Protein AF-A0A3S3PF04-F1 (afdb_monomer_lite)

Structure (mmCIF, N/CA/C/O backbone):
data_AF-A0A3S3PF04-F1
#
_entry.id   AF-A0A3S3PF04-F1
#
loop_
_atom_site.group_PDB
_atom_site.id
_atom_site.type_symbol
_atom_site.label_atom_id
_atom_site.label_alt_id
_atom_site.label_comp_id
_atom_site.label_asym_id
_atom_site.label_entity_id
_atom_site.label_seq_id
_atom_site.pdbx_PDB_ins_code
_atom_site.Cartn_x
_atom_site.Cartn_y
_atom_site.Cartn_z
_atom_site.occupancy
_atom_site.B_iso_or_equiv
_atom_site.auth_seq_id
_atom_site.auth_comp_id
_atom_site.auth_asym_id
_atom_site.auth_atom_id
_atom_site.pdbx_PDB_model_num
ATOM 1 N N . LEU A 1 1 ? 24.225 -4.316 4.915 1.00 38.25 1 LEU A N 1
ATOM 2 C CA . LEU A 1 1 ? 25.360 -4.939 4.202 1.00 38.25 1 LEU A CA 1
ATOM 3 C C . LEU A 1 1 ? 26.562 -4.057 4.464 1.00 38.25 1 LEU A C 1
ATOM 5 O O . LEU A 1 1 ? 26.583 -2.922 4.006 1.00 38.25 1 LEU A O 1
ATOM 9 N N . SER A 1 2 ? 27.418 -4.531 5.364 1.00 28.75 2 SER A N 1
ATOM 10 C CA . SER A 1 2 ? 28.513 -3.787 5.980 1.00 28.75 2 SER A CA 1
ATOM 11 C C . SER A 1 2 ? 29.624 -3.486 4.978 1.00 28.75 2 SER A C 1
ATOM 13 O O . SER A 1 2 ? 29.943 -4.309 4.126 1.00 28.75 2 SER A O 1
ATOM 15 N N . VAL A 1 3 ? 30.175 -2.283 5.098 1.00 33.81 3 VAL A N 1
ATOM 16 C CA . VAL A 1 3 ? 31.292 -1.760 4.314 1.00 33.81 3 VAL A CA 1
ATOM 17 C C . VAL A 1 3 ? 32.585 -2.194 4.995 1.00 33.81 3 VAL A C 1
ATOM 19 O O . VAL A 1 3 ? 32.821 -1.803 6.137 1.00 33.81 3 VAL A O 1
ATOM 22 N N . GLU A 1 4 ? 33.419 -2.964 4.299 1.00 33.31 4 GLU A N 1
ATOM 23 C CA . GLU A 1 4 ? 34.787 -3.259 4.727 1.00 33.31 4 GLU A CA 1
ATOM 24 C C . GLU A 1 4 ? 35.803 -2.654 3.754 1.00 33.31 4 GLU A C 1
ATOM 26 O O . GLU A 1 4 ? 35.625 -2.625 2.536 1.00 33.31 4 GLU A O 1
ATOM 31 N N . LYS A 1 5 ? 36.841 -2.085 4.361 1.00 35.97 5 LYS A N 1
ATOM 32 C CA . LYS A 1 5 ? 37.904 -1.260 3.796 1.00 35.97 5 LYS A CA 1
ATOM 33 C C . LYS A 1 5 ? 39.040 -2.177 3.335 1.00 35.97 5 LYS A C 1
ATOM 35 O O . LYS A 1 5 ? 39.519 -2.968 4.141 1.00 35.97 5 LYS A O 1
ATOM 40 N N . GLN A 1 6 ? 39.578 -1.987 2.130 1.00 29.81 6 GLN A N 1
ATOM 41 C CA . GLN A 1 6 ? 40.929 -2.469 1.828 1.00 29.81 6 GLN A CA 1
ATOM 42 C C . GLN A 1 6 ? 41.740 -1.475 0.992 1.00 29.81 6 GLN A C 1
ATOM 44 O O . GLN A 1 6 ? 41.214 -0.634 0.267 1.00 29.81 6 GLN A O 1
ATOM 49 N N . LYS A 1 7 ? 43.045 -1.535 1.249 1.00 31.73 7 LYS A N 1
ATOM 50 C CA . LYS A 1 7 ? 44.088 -0.521 1.117 1.00 31.73 7 LYS A CA 1
ATOM 51 C C . LYS A 1 7 ? 44.812 -0.621 -0.235 1.00 31.73 7 LYS A C 1
ATOM 53 O O . LYS A 1 7 ? 45.036 -1.706 -0.749 1.00 31.73 7 LYS A O 1
ATOM 58 N N . THR A 1 8 ? 45.178 0.556 -0.737 1.00 32.78 8 THR A N 1
ATOM 59 C CA . THR A 1 8 ? 46.053 0.945 -1.863 1.00 32.78 8 THR A CA 1
ATOM 60 C C . THR A 1 8 ? 47.057 -0.072 -2.431 1.00 32.78 8 THR A C 1
ATOM 62 O O . THR A 1 8 ? 47.930 -0.549 -1.707 1.00 32.78 8 THR A O 1
ATOM 65 N N . MET A 1 9 ? 47.078 -0.177 -3.766 1.00 29.62 9 MET A N 1
ATOM 66 C CA . MET A 1 9 ? 48.296 -0.363 -4.564 1.00 29.62 9 MET A CA 1
ATOM 67 C C . MET A 1 9 ? 48.213 0.509 -5.826 1.00 29.62 9 MET A C 1
ATOM 69 O O . MET A 1 9 ? 47.266 0.426 -6.603 1.00 29.62 9 MET A O 1
ATOM 73 N N . SER A 1 10 ? 49.189 1.399 -5.976 1.00 32.94 10 SER A N 1
ATOM 74 C CA . SER A 1 10 ? 49.364 2.319 -7.096 1.00 32.94 10 SER A CA 1
ATOM 75 C C . SER A 1 10 ? 49.890 1.586 -8.328 1.00 32.94 10 SER A C 1
ATOM 77 O O . SER A 1 10 ? 50.986 1.031 -8.289 1.00 32.94 10 SER A O 1
ATOM 79 N N . SER A 1 11 ? 49.157 1.659 -9.437 1.00 29.73 11 SER A N 1
ATOM 80 C CA . SER A 1 11 ? 49.733 1.516 -10.774 1.00 29.73 11 SER A CA 1
ATOM 81 C C . SER A 1 11 ? 49.095 2.542 -11.706 1.00 29.73 11 SER A C 1
ATOM 83 O O . SER A 1 11 ? 47.886 2.763 -11.706 1.00 29.73 11 SER A O 1
ATOM 85 N N . SER A 1 12 ? 49.961 3.246 -12.420 1.00 35.81 12 SER A N 1
ATOM 86 C CA . SER A 1 12 ? 49.657 4.251 -13.426 1.00 35.81 12 SER A CA 1
ATOM 87 C C . SER A 1 12 ? 48.865 3.649 -14.586 1.00 35.81 12 SER A C 1
ATOM 89 O O . SER A 1 12 ? 49.391 2.816 -15.323 1.00 35.81 12 SER A O 1
ATOM 91 N N . SER A 1 13 ? 47.639 4.123 -14.797 1.00 32.78 13 SER A N 1
ATOM 92 C CA . SER A 1 13 ? 46.891 3.898 -16.034 1.00 32.78 13 SER A CA 1
ATOM 93 C C . SER A 1 13 ? 46.249 5.203 -16.492 1.00 32.78 13 SER A C 1
ATOM 95 O O . SER A 1 13 ? 45.549 5.867 -15.729 1.00 32.78 13 SER A O 1
ATOM 97 N N . SER A 1 14 ? 46.545 5.546 -17.740 1.00 30.47 14 SER A N 1
ATOM 98 C CA . SER A 1 14 ? 46.078 6.670 -18.550 1.00 30.47 14 SER A CA 1
ATOM 99 C C . SER A 1 14 ? 44.595 7.026 -18.348 1.00 30.47 14 SER A C 1
ATOM 101 O O . SER A 1 14 ? 43.795 6.139 -18.050 1.00 30.47 14 SER A O 1
ATOM 103 N N . PRO A 1 15 ? 44.183 8.291 -18.570 1.00 32.91 15 PRO A N 1
ATOM 104 C CA . PRO A 1 15 ? 42.780 8.674 -18.477 1.00 32.91 15 PRO A CA 1
ATOM 105 C C . PRO A 1 15 ? 41.984 7.940 -19.562 1.00 32.91 15 PRO A C 1
ATOM 107 O O . PRO A 1 15 ? 42.045 8.271 -20.745 1.00 32.91 15 PRO A O 1
ATOM 110 N N . GLN A 1 16 ? 41.256 6.904 -19.153 1.00 31.58 16 GLN A N 1
ATOM 111 C CA . GLN A 1 16 ? 40.338 6.185 -20.015 1.00 31.58 16 GLN A CA 1
ATOM 112 C C . GLN A 1 16 ? 39.168 7.124 -20.308 1.00 31.58 16 GLN A C 1
ATOM 114 O O . GLN A 1 16 ? 38.324 7.384 -19.450 1.00 31.58 16 GLN A O 1
ATOM 119 N N . ALA A 1 17 ? 39.178 7.689 -21.516 1.00 34.84 17 ALA A N 1
ATOM 120 C CA . ALA A 1 17 ? 38.089 8.483 -22.051 1.00 34.84 17 ALA A CA 1
ATOM 121 C C . ALA A 1 17 ? 36.780 7.702 -21.885 1.00 34.84 17 ALA A C 1
ATOM 123 O O . ALA A 1 17 ? 36.623 6.591 -22.398 1.00 34.84 17 ALA A O 1
ATOM 124 N N . SER A 1 18 ? 35.848 8.277 -21.130 1.00 39.06 18 SER A N 1
ATOM 125 C CA . SER A 1 18 ? 34.484 7.791 -21.014 1.00 39.06 18 SER A CA 1
ATOM 126 C C . SER A 1 18 ? 33.817 7.921 -22.380 1.00 39.06 18 SER A C 1
ATOM 128 O O . SER A 1 18 ? 33.273 8.964 -22.737 1.00 39.06 18 SER A O 1
ATOM 130 N N . ASN A 1 19 ? 33.877 6.848 -23.168 1.00 41.66 19 ASN A N 1
ATOM 131 C CA . ASN A 1 19 ? 33.079 6.708 -24.375 1.00 41.66 19 ASN A CA 1
ATOM 132 C C . ASN A 1 19 ? 31.606 6.827 -23.978 1.00 41.66 19 ASN A C 1
ATOM 134 O O . ASN A 1 19 ? 30.999 5.879 -23.475 1.00 41.66 19 ASN A O 1
ATOM 138 N N . GLY A 1 20 ? 31.038 8.015 -24.183 1.00 48.38 20 GLY A N 1
ATOM 139 C CA . GLY A 1 20 ? 29.604 8.228 -24.144 1.00 48.38 20 GLY A CA 1
ATOM 140 C C . GLY A 1 20 ? 28.980 7.285 -25.159 1.00 48.38 20 GLY A C 1
ATOM 141 O O . GLY A 1 20 ? 29.158 7.46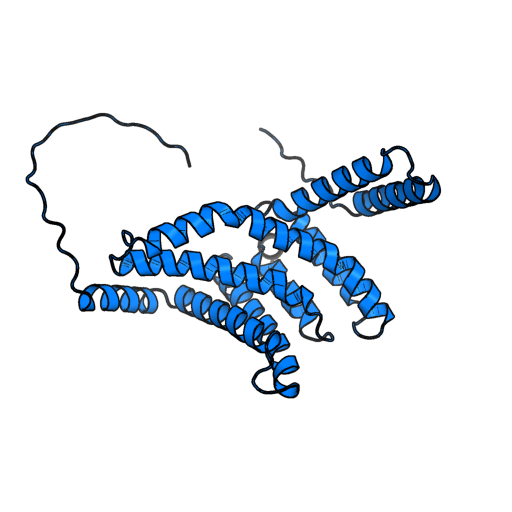2 -26.364 1.00 48.38 20 GLY A O 1
ATOM 142 N N . ALA A 1 21 ? 28.294 6.248 -24.677 1.00 51.94 21 ALA A N 1
ATOM 143 C CA . ALA A 1 21 ? 27.515 5.377 -25.537 1.00 51.94 21 ALA A CA 1
ATOM 144 C C . ALA A 1 21 ? 26.594 6.268 -26.379 1.00 51.94 21 ALA A C 1
ATOM 146 O O . ALA A 1 21 ? 25.818 7.057 -25.835 1.00 51.94 21 ALA A O 1
ATOM 147 N N . SER A 1 22 ? 26.707 6.177 -27.706 1.00 59.31 22 SER A N 1
ATOM 148 C CA . SER A 1 22 ? 25.795 6.887 -28.602 1.00 59.31 22 SER A CA 1
ATOM 149 C C . SER A 1 22 ? 24.352 6.580 -28.174 1.00 59.31 22 SER A C 1
ATOM 151 O O . SER A 1 22 ? 24.038 5.438 -27.829 1.00 59.31 22 SER A O 1
ATOM 153 N N . ASN A 1 23 ? 23.462 7.582 -28.157 1.00 60.59 23 ASN A N 1
ATOM 154 C CA . ASN A 1 23 ? 22.079 7.435 -27.664 1.00 60.59 23 ASN A CA 1
ATOM 155 C C . ASN A 1 23 ? 21.350 6.199 -28.245 1.00 60.59 23 ASN A C 1
ATOM 157 O O . ASN A 1 23 ? 20.506 5.605 -27.573 1.00 60.59 23 ASN A O 1
ATOM 161 N N . GLY A 1 24 ? 21.700 5.785 -29.470 1.00 66.50 24 GLY A N 1
ATOM 162 C CA . GLY A 1 24 ? 21.165 4.586 -30.120 1.00 66.50 24 GLY A CA 1
ATOM 163 C C . GLY A 1 24 ? 21.656 3.253 -29.536 1.00 66.50 24 GLY A C 1
ATOM 164 O O . GLY A 1 24 ? 20.911 2.278 -29.555 1.00 66.50 24 GLY A O 1
ATOM 165 N N . GLN A 1 25 ? 22.868 3.184 -28.982 1.00 78.94 25 GLN A N 1
ATOM 166 C CA . GLN A 1 25 ? 23.415 1.972 -28.360 1.00 78.94 25 GLN A CA 1
ATOM 167 C C . GLN A 1 25 ? 22.840 1.746 -26.955 1.00 78.94 25 GLN A C 1
ATOM 169 O O . GLN A 1 25 ? 22.467 0.623 -26.624 1.00 78.94 25 GLN A O 1
ATOM 174 N N . GLY A 1 26 ? 22.673 2.812 -26.164 1.00 78.94 26 GLY A N 1
ATOM 175 C CA . GLY A 1 26 ? 22.050 2.731 -24.837 1.00 78.94 26 GLY A CA 1
ATOM 176 C C . GLY A 1 26 ? 20.589 2.267 -24.892 1.00 78.94 26 GLY A C 1
ATOM 177 O O . GLY A 1 26 ? 20.185 1.397 -24.122 1.00 78.94 26 GLY A O 1
ATOM 178 N N . MET A 1 27 ? 19.805 2.770 -25.854 1.00 81.62 27 MET A N 1
ATOM 179 C CA . MET A 1 27 ? 18.413 2.334 -26.044 1.00 81.62 27 MET A CA 1
ATOM 180 C C . MET A 1 27 ? 18.320 0.850 -26.431 1.00 81.62 27 MET A C 1
ATOM 182 O O . MET A 1 27 ? 17.489 0.121 -25.894 1.00 81.62 27 MET A O 1
ATOM 186 N N . LYS A 1 28 ? 19.213 0.374 -27.311 1.00 86.25 28 LYS A N 1
ATOM 187 C CA . LYS A 1 28 ? 19.293 -1.049 -27.680 1.00 86.25 28 LYS A CA 1
ATOM 188 C C . LYS A 1 28 ? 19.611 -1.937 -26.475 1.00 86.25 28 LYS A C 1
ATOM 190 O O . LYS A 1 28 ? 19.031 -3.010 -26.356 1.00 86.25 28 LYS A O 1
ATOM 195 N N . LEU A 1 29 ? 20.481 -1.492 -25.565 1.00 84.19 29 LEU A N 1
ATOM 196 C CA . LEU A 1 29 ? 20.805 -2.227 -24.337 1.00 84.19 29 LEU A CA 1
ATOM 197 C C . LEU A 1 29 ? 19.626 -2.291 -23.358 1.00 84.19 29 LEU A C 1
ATOM 199 O O . LEU A 1 29 ? 19.398 -3.339 -22.758 1.00 84.19 29 LEU A O 1
ATOM 203 N N . ALA A 1 30 ? 18.846 -1.217 -23.224 1.00 81.31 30 ALA A N 1
ATOM 204 C CA . ALA A 1 30 ? 17.632 -1.233 -22.406 1.00 81.31 30 ALA A CA 1
ATOM 205 C C . ALA A 1 30 ? 16.539 -2.136 -22.993 1.00 81.31 30 ALA A C 1
ATOM 207 O O . ALA A 1 30 ? 15.936 -2.920 -22.264 1.00 81.31 30 ALA A O 1
ATOM 208 N N . LEU A 1 31 ? 16.320 -2.080 -24.311 1.00 84.62 31 LEU A N 1
ATOM 209 C CA . LEU A 1 31 ? 15.385 -2.976 -25.000 1.00 84.62 31 LEU A CA 1
ATOM 210 C C . LEU A 1 31 ? 15.815 -4.439 -24.879 1.00 84.62 31 LEU A C 1
ATOM 212 O O . LEU A 1 31 ? 14.988 -5.307 -24.597 1.00 84.62 31 LEU A O 1
ATOM 216 N N . LYS A 1 32 ? 17.117 -4.708 -25.020 1.00 87.12 32 LYS A N 1
ATOM 217 C CA . LYS A 1 32 ? 17.680 -6.034 -24.774 1.00 87.12 32 LYS A CA 1
ATOM 218 C C . LYS A 1 32 ? 17.426 -6.476 -23.333 1.00 87.12 32 LYS A C 1
ATOM 220 O O . LYS A 1 32 ? 16.931 -7.571 -23.128 1.00 87.12 32 LYS A O 1
ATOM 225 N N . HIS A 1 33 ? 17.651 -5.610 -22.345 1.00 85.06 33 HIS A N 1
ATOM 226 C CA . HIS A 1 33 ? 17.381 -5.933 -20.943 1.00 85.06 33 HIS A CA 1
ATOM 227 C C . HIS A 1 33 ? 15.910 -6.297 -20.678 1.00 85.06 33 HIS A C 1
ATOM 229 O O . HIS A 1 33 ? 15.656 -7.262 -19.957 1.00 85.06 33 HIS A O 1
ATOM 235 N N . LEU A 1 34 ? 14.958 -5.574 -21.281 1.00 85.69 34 LEU A N 1
ATOM 236 C CA . LEU A 1 34 ? 13.525 -5.888 -21.192 1.00 85.69 34 LEU A CA 1
ATOM 237 C C . LEU A 1 34 ? 13.180 -7.228 -21.849 1.00 85.69 34 LEU A C 1
ATOM 239 O O . LEU A 1 34 ? 12.352 -7.970 -21.327 1.00 85.69 34 LEU A O 1
ATOM 243 N N . THR A 1 35 ? 13.825 -7.539 -22.974 1.00 86.88 35 THR A N 1
ATOM 244 C CA . THR A 1 35 ? 13.615 -8.799 -23.703 1.00 86.88 35 THR A CA 1
ATOM 245 C C . THR A 1 35 ? 14.220 -9.984 -22.948 1.00 86.88 35 THR A C 1
ATOM 247 O O . THR A 1 35 ? 13.595 -11.035 -22.851 1.00 86.88 35 THR A O 1
ATOM 250 N N . ASP A 1 36 ? 15.397 -9.792 -22.347 1.00 89.56 36 ASP A N 1
ATOM 251 C CA . ASP A 1 36 ? 16.105 -10.807 -21.564 1.00 89.56 36 ASP A CA 1
ATOM 252 C C . ASP A 1 36 ? 15.424 -11.071 -20.202 1.00 89.56 36 ASP A C 1
ATOM 254 O O . ASP A 1 36 ? 15.630 -12.124 -19.605 1.00 89.56 36 ASP A O 1
ATOM 258 N N . ASN A 1 37 ? 14.613 -10.129 -19.694 1.00 89.31 37 ASN A N 1
ATOM 259 C CA . ASN A 1 37 ? 13.936 -10.219 -18.391 1.00 89.31 37 ASN A CA 1
ATOM 260 C C . ASN A 1 37 ? 12.422 -9.968 -18.532 1.00 89.31 37 ASN A C 1
ATOM 262 O O . ASN A 1 37 ? 11.900 -8.962 -18.034 1.00 89.31 37 ASN A O 1
ATOM 266 N N . PRO A 1 38 ? 11.682 -10.886 -19.182 1.00 88.56 38 PRO A N 1
ATOM 267 C CA . PRO A 1 38 ? 10.271 -10.681 -19.506 1.00 88.56 38 PRO A CA 1
ATOM 268 C C . PRO A 1 38 ? 9.398 -10.508 -18.259 1.00 88.56 38 PRO A C 1
ATOM 270 O O . PRO A 1 38 ? 8.443 -9.734 -18.271 1.00 88.56 38 PRO A O 1
ATOM 273 N N . SER A 1 39 ? 9.740 -11.166 -17.148 1.00 89.19 39 SER A N 1
ATOM 274 C CA . SER A 1 39 ? 9.003 -11.022 -15.890 1.00 89.19 39 SER A CA 1
ATOM 275 C C . SER A 1 39 ? 9.066 -9.599 -15.332 1.00 89.19 39 SER A C 1
ATOM 277 O O . SER A 1 39 ? 8.065 -9.079 -14.841 1.00 89.19 39 SER A O 1
ATOM 279 N N . ASP A 1 40 ? 10.222 -8.945 -15.439 1.00 88.81 40 ASP A N 1
ATOM 280 C CA . ASP A 1 40 ? 10.412 -7.590 -14.923 1.00 88.81 40 ASP A CA 1
ATOM 281 C C . ASP A 1 40 ? 9.736 -6.560 -15.829 1.00 88.81 40 ASP A C 1
ATOM 283 O O . ASP A 1 40 ? 9.133 -5.604 -15.335 1.00 88.81 40 ASP A O 1
ATOM 287 N N . ALA A 1 41 ? 9.743 -6.805 -17.142 1.00 90.44 41 ALA A N 1
ATOM 288 C CA . ALA A 1 41 ? 8.990 -6.015 -18.108 1.00 90.44 41 ALA A CA 1
ATOM 289 C C . ALA A 1 41 ? 7.475 -6.090 -17.847 1.00 90.44 41 ALA A C 1
ATOM 291 O O . ALA A 1 41 ? 6.803 -5.056 -17.809 1.00 90.44 41 ALA A O 1
ATOM 292 N N . ILE A 1 42 ? 6.934 -7.289 -17.591 1.00 93.88 42 ILE A N 1
ATOM 293 C CA . ILE A 1 42 ? 5.512 -7.463 -17.257 1.00 93.88 42 ILE A CA 1
ATOM 294 C C . ILE A 1 42 ? 5.187 -6.779 -15.925 1.00 93.88 42 ILE A C 1
ATOM 296 O O . ILE A 1 42 ? 4.199 -6.052 -15.851 1.00 93.88 42 ILE A O 1
ATOM 300 N N . LEU A 1 43 ? 6.028 -6.929 -14.893 1.00 94.81 43 LEU A N 1
ATOM 301 C CA . LEU A 1 43 ? 5.846 -6.222 -13.619 1.00 94.81 43 LEU A CA 1
ATOM 302 C C . LEU A 1 43 ? 5.836 -4.701 -13.791 1.00 94.81 43 LEU A C 1
ATOM 304 O O . LEU A 1 43 ? 5.077 -4.005 -13.116 1.00 94.81 43 LEU A O 1
ATOM 308 N N . MET A 1 44 ? 6.696 -4.164 -14.657 1.00 94.44 44 MET A N 1
ATOM 309 C CA . MET A 1 44 ? 6.701 -2.738 -14.970 1.00 94.44 44 MET A CA 1
ATOM 310 C C . MET A 1 44 ? 5.389 -2.335 -15.650 1.00 94.44 44 MET A C 1
ATOM 312 O O . MET A 1 44 ? 4.772 -1.352 -15.242 1.00 94.44 44 MET A O 1
ATOM 316 N N . LEU A 1 45 ? 4.936 -3.105 -16.641 1.00 95.81 45 LEU A N 1
ATOM 317 C CA . LEU A 1 45 ? 3.703 -2.833 -17.376 1.00 95.81 45 LEU A CA 1
ATOM 318 C C . LEU A 1 45 ? 2.467 -2.863 -16.468 1.00 95.81 45 LEU A C 1
ATOM 320 O O . LEU A 1 45 ? 1.626 -1.963 -16.541 1.00 95.81 45 LEU A O 1
ATOM 324 N N . THR A 1 46 ? 2.355 -3.858 -15.586 1.00 97.38 46 THR A N 1
ATOM 325 C CA . THR A 1 46 ? 1.226 -3.951 -14.653 1.00 97.38 46 THR A CA 1
ATOM 326 C C . THR A 1 46 ? 1.243 -2.798 -13.653 1.00 97.38 46 THR A C 1
ATOM 328 O O . THR A 1 46 ? 0.202 -2.196 -13.415 1.00 97.38 46 THR A O 1
ATOM 331 N N . ARG A 1 47 ? 2.414 -2.398 -13.136 1.00 97.81 47 ARG A N 1
ATOM 332 C CA . ARG A 1 47 ? 2.540 -1.225 -12.247 1.00 97.81 47 ARG A CA 1
ATOM 333 C C . ARG A 1 47 ? 2.207 0.085 -12.955 1.00 97.81 47 ARG A C 1
ATOM 335 O O . ARG A 1 47 ? 1.525 0.927 -12.373 1.00 97.81 47 ARG A O 1
ATOM 342 N N . LEU A 1 48 ? 2.658 0.256 -14.198 1.00 97.75 48 LEU A N 1
ATOM 343 C CA . LEU A 1 48 ? 2.311 1.416 -15.020 1.00 97.75 48 LEU A CA 1
ATOM 344 C C . LEU A 1 48 ? 0.798 1.487 -15.230 1.00 97.75 48 LEU A C 1
ATOM 346 O O . LEU A 1 48 ? 0.207 2.547 -15.047 1.00 97.75 48 LEU A O 1
ATOM 350 N N . SER A 1 49 ? 0.171 0.346 -15.520 1.00 97.19 49 SER A N 1
ATOM 351 C CA . SER A 1 49 ? -1.283 0.229 -15.644 1.00 97.19 49 SER A CA 1
ATOM 352 C C . SER A 1 49 ? -1.996 0.606 -14.340 1.00 97.19 49 SER A C 1
ATOM 354 O O . SER A 1 49 ? -2.950 1.377 -14.378 1.00 97.19 49 SER A O 1
ATOM 356 N N . THR A 1 50 ? -1.508 0.146 -13.179 1.00 98.12 50 THR A N 1
ATOM 357 C CA . THR A 1 50 ? -2.043 0.527 -11.858 1.00 98.12 50 THR A CA 1
ATOM 358 C C . THR A 1 50 ? -2.038 2.044 -11.671 1.00 98.12 50 THR A C 1
ATOM 360 O O . THR A 1 50 ? -3.062 2.615 -11.295 1.00 98.12 50 THR A O 1
ATOM 363 N N . VAL A 1 51 ? -0.918 2.719 -11.951 1.00 97.69 51 VAL A N 1
ATOM 364 C CA . VAL A 1 51 ? -0.819 4.182 -11.808 1.00 97.69 51 VAL A CA 1
ATOM 365 C C . VAL A 1 51 ? -1.708 4.898 -12.825 1.00 97.69 51 VAL A C 1
ATOM 367 O O . VAL A 1 51 ? -2.475 5.778 -12.440 1.00 97.69 51 VAL A O 1
ATOM 370 N N . LEU A 1 52 ? -1.667 4.490 -14.095 1.00 95.50 52 LEU A N 1
ATOM 371 C CA . LEU A 1 52 ? -2.465 5.087 -15.166 1.00 95.50 52 LEU A CA 1
ATOM 372 C C . LEU A 1 52 ? -3.965 5.012 -14.865 1.00 95.50 52 LEU A C 1
ATOM 374 O O . LEU A 1 52 ? -4.647 6.034 -14.881 1.00 95.50 52 LEU A O 1
ATOM 378 N N . PHE A 1 53 ? -4.482 3.826 -14.537 1.00 95.62 53 PHE A N 1
ATOM 379 C CA . PHE A 1 53 ? -5.899 3.666 -14.213 1.00 95.62 53 PHE A CA 1
ATOM 380 C C . PHE A 1 53 ? -6.282 4.355 -12.900 1.00 95.62 53 PHE A C 1
ATOM 382 O O . PHE A 1 53 ? -7.422 4.790 -12.771 1.00 95.62 53 PHE A O 1
ATOM 389 N N . THR A 1 54 ? -5.348 4.531 -11.956 1.00 96.25 54 THR A N 1
ATOM 390 C CA . THR A 1 54 ? -5.604 5.338 -10.750 1.00 96.25 54 THR A CA 1
ATOM 391 C C . THR A 1 54 ? -5.803 6.807 -11.120 1.00 96.25 54 THR A C 1
ATOM 393 O O . THR A 1 54 ? -6.749 7.431 -10.649 1.00 96.25 54 THR A O 1
ATOM 396 N N . VAL A 1 55 ? -4.961 7.360 -11.998 1.00 93.88 55 VAL A N 1
ATOM 397 C CA . VAL A 1 55 ? -5.109 8.746 -12.474 1.00 93.88 55 VAL A CA 1
ATOM 398 C C . VAL A 1 55 ? -6.416 8.920 -13.246 1.00 93.88 55 VAL A C 1
ATOM 400 O O . VAL A 1 55 ? -7.156 9.857 -12.966 1.00 93.88 55 VAL A O 1
ATOM 403 N N . LEU A 1 56 ? -6.742 7.994 -14.153 1.00 91.69 56 LEU A N 1
ATOM 404 C CA . LEU A 1 56 ? -7.998 8.024 -14.913 1.00 91.69 56 LEU A CA 1
ATOM 405 C C . LEU A 1 56 ? -9.241 7.845 -14.026 1.00 91.69 56 LEU A C 1
ATOM 407 O O . LEU A 1 56 ? -10.302 8.369 -14.346 1.00 91.69 56 LEU A O 1
ATOM 411 N N . TYR A 1 57 ? -9.117 7.129 -12.905 1.00 92.69 57 TYR A N 1
ATOM 412 C CA . TYR A 1 57 ? -10.173 7.035 -11.899 1.00 92.69 57 TYR A CA 1
ATOM 413 C C . TYR A 1 57 ? -10.379 8.363 -11.152 1.00 92.69 57 TYR A C 1
ATOM 415 O O . TYR A 1 57 ? -11.517 8.758 -10.915 1.00 92.69 57 TYR A O 1
ATOM 423 N N . LEU A 1 58 ? -9.293 9.042 -10.762 1.00 91.88 58 LEU A N 1
ATOM 424 C CA . LEU A 1 58 ? -9.359 10.298 -10.001 1.00 91.88 58 LEU A CA 1
ATOM 425 C C . LEU A 1 58 ? -9.747 11.500 -10.867 1.00 91.88 58 LEU A C 1
ATOM 427 O O . LEU A 1 58 ? -10.397 12.421 -10.378 1.00 91.88 58 LEU A O 1
ATOM 431 N N . ILE A 1 59 ? -9.346 11.493 -12.138 1.00 88.25 59 ILE A N 1
ATOM 432 C CA . ILE A 1 59 ? -9.637 12.541 -13.114 1.00 88.25 59 ILE A CA 1
ATOM 433 C C . ILE A 1 59 ? -10.454 11.894 -14.242 1.00 88.25 59 ILE A C 1
ATOM 435 O O . ILE A 1 59 ? -9.870 11.396 -15.209 1.00 88.25 59 ILE A O 1
ATOM 439 N N . PRO A 1 60 ? -11.796 11.861 -14.136 1.00 74.88 60 PRO A N 1
ATOM 440 C CA . PRO A 1 60 ? -12.657 11.168 -15.092 1.00 74.88 60 PRO A CA 1
ATOM 441 C C . PRO A 1 60 ? -12.825 11.979 -16.390 1.00 74.88 60 PRO A C 1
ATOM 443 O O . PRO A 1 60 ? -13.913 12.449 -16.713 1.00 74.88 60 PRO A O 1
ATOM 446 N N . ILE A 1 61 ? -11.739 12.129 -17.160 1.00 74.12 61 ILE A N 1
ATOM 447 C CA . ILE A 1 61 ? -11.703 12.871 -18.438 1.00 74.12 61 ILE A CA 1
ATOM 448 C C . ILE A 1 61 ? -12.682 12.261 -19.459 1.00 74.12 61 ILE A C 1
ATOM 450 O O . ILE A 1 61 ? -13.253 12.975 -20.277 1.00 74.12 61 ILE A O 1
ATOM 454 N N . PHE A 1 62 ? -12.917 10.946 -19.385 1.00 70.44 62 PHE A N 1
ATOM 455 C CA . PHE A 1 62 ? -13.759 10.185 -20.317 1.00 70.44 62 PHE A CA 1
ATOM 456 C C . PHE A 1 62 ? -15.157 9.835 -19.755 1.00 70.44 62 PHE A C 1
ATOM 458 O O . PHE A 1 62 ? -15.827 8.946 -20.278 1.00 70.44 62 PHE A O 1
ATOM 465 N N . GLY A 1 63 ? -15.612 10.515 -18.693 1.00 68.06 63 GLY A N 1
ATOM 466 C CA . GLY A 1 63 ? -16.958 10.354 -18.119 1.00 68.06 63 GLY A CA 1
ATOM 467 C C . GLY A 1 63 ? -17.084 9.301 -17.003 1.00 68.06 63 GLY A C 1
ATOM 468 O O . GLY A 1 63 ? -16.173 8.513 -16.746 1.00 68.06 63 GLY A O 1
ATOM 469 N N . SER A 1 64 ? -18.237 9.274 -16.323 1.00 63.94 64 SER A N 1
ATOM 470 C CA . SER A 1 64 ? -18.467 8.513 -15.077 1.00 63.94 64 SER A CA 1
ATOM 471 C C . SER A 1 64 ? -18.537 6.990 -15.252 1.00 63.94 64 SER A C 1
ATOM 473 O O . SER A 1 64 ? -18.065 6.252 -14.389 1.00 63.94 64 SER A O 1
ATOM 475 N N . LEU A 1 65 ? -19.046 6.495 -16.387 1.00 59.72 65 LEU A N 1
ATOM 476 C CA . LEU A 1 65 ? -19.075 5.055 -16.702 1.00 59.72 65 LEU A CA 1
ATOM 477 C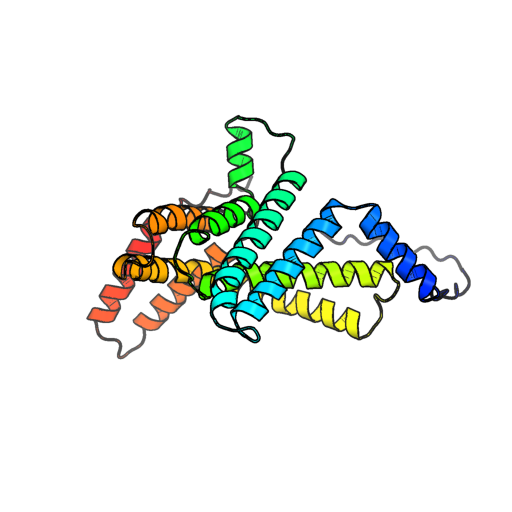 C . LEU A 1 65 ? -17.659 4.459 -16.815 1.00 59.72 65 LEU A C 1
ATOM 479 O O . LEU A 1 65 ? -17.440 3.290 -16.495 1.00 59.72 65 LEU A O 1
ATOM 483 N N . SER A 1 66 ? -16.670 5.274 -17.203 1.00 72.44 66 SER A N 1
ATOM 484 C CA . SER A 1 66 ? -15.265 4.856 -17.257 1.00 72.44 66 SER A CA 1
ATOM 485 C C . SER A 1 66 ? -14.627 4.714 -15.869 1.00 72.44 66 SER A C 1
ATOM 487 O O . SER A 1 66 ? -13.682 3.939 -15.707 1.00 72.44 66 SER A O 1
ATOM 489 N N . GLN A 1 67 ? -15.166 5.392 -14.849 1.00 79.88 67 GLN A N 1
ATOM 490 C CA . GLN A 1 67 ? -14.565 5.470 -13.519 1.00 79.88 67 GLN A CA 1
ATOM 491 C C . GLN A 1 67 ? -14.684 4.143 -12.759 1.00 79.88 67 GLN A C 1
ATOM 493 O O . GLN A 1 67 ? -13.680 3.635 -12.262 1.00 79.88 67 GLN A O 1
ATOM 498 N N . TYR A 1 68 ? -15.864 3.513 -12.736 1.00 83.50 68 TYR A N 1
ATOM 499 C CA . TYR A 1 68 ? -16.029 2.193 -12.106 1.00 83.50 68 TYR A CA 1
ATOM 500 C C . TYR A 1 68 ? -15.117 1.137 -12.756 1.00 83.50 68 TYR A C 1
ATOM 502 O O . TYR A 1 68 ? -14.417 0.393 -12.068 1.00 83.50 68 TYR A O 1
ATOM 510 N N . SER A 1 69 ? -15.041 1.139 -14.092 1.00 89.19 69 SER A N 1
ATOM 511 C CA . SER A 1 69 ? -14.134 0.261 -14.839 1.00 89.19 69 SER A CA 1
ATOM 512 C C . SER A 1 69 ? -12.664 0.516 -14.482 1.00 89.19 69 SER A C 1
ATOM 514 O O . SER A 1 69 ? -11.901 -0.434 -14.312 1.00 89.19 69 SER A O 1
ATOM 516 N N . CYS A 1 70 ? -12.252 1.780 -14.323 1.00 93.19 70 CYS A N 1
ATOM 517 C CA . CYS A 1 70 ? -10.886 2.119 -13.919 1.00 93.19 70 CYS A CA 1
ATOM 518 C C . CYS A 1 70 ? -10.556 1.603 -12.515 1.00 93.19 70 CYS A C 1
ATOM 520 O O . CYS A 1 70 ? -9.488 1.023 -12.342 1.00 93.19 70 CYS A O 1
ATOM 522 N N . TYR A 1 71 ? -11.470 1.719 -11.544 1.00 95.06 71 TYR A N 1
ATOM 523 C CA . TYR A 1 71 ? -11.272 1.175 -10.193 1.00 95.06 71 TYR A CA 1
ATOM 524 C C . TYR A 1 71 ? -10.939 -0.323 -10.225 1.00 95.06 71 TYR A C 1
ATOM 526 O O . TYR A 1 71 ? -9.920 -0.757 -9.683 1.00 95.06 71 TYR A O 1
ATOM 534 N N . GLN A 1 72 ? -11.756 -1.108 -10.932 1.00 95.19 72 GLN A N 1
ATOM 535 C CA . GLN A 1 72 ? -11.536 -2.547 -11.073 1.00 95.19 72 GLN A CA 1
ATOM 536 C C . GLN A 1 72 ? -10.224 -2.850 -11.802 1.00 95.19 72 GLN A C 1
ATOM 538 O O . GLN A 1 72 ? -9.471 -3.722 -11.375 1.00 95.19 72 GLN A O 1
ATOM 543 N N . LYS A 1 73 ? -9.899 -2.097 -12.860 1.00 96.12 73 LYS A N 1
ATOM 544 C CA . LYS A 1 73 ? -8.637 -2.251 -13.599 1.00 96.12 73 LYS A CA 1
ATOM 545 C C . LYS A 1 73 ? -7.410 -1.979 -12.728 1.00 96.12 73 LYS A C 1
ATOM 547 O O . LYS A 1 73 ? -6.427 -2.704 -12.865 1.00 96.12 73 LYS A O 1
ATOM 552 N N . VAL A 1 74 ? -7.459 -1.006 -11.812 1.00 97.75 74 VAL A N 1
ATOM 553 C CA . VAL A 1 74 ? -6.376 -0.777 -10.835 1.00 97.75 74 VAL A CA 1
ATOM 554 C C . VAL A 1 74 ? -6.182 -2.011 -9.955 1.00 97.75 74 VAL A C 1
ATOM 556 O O . VAL A 1 74 ? -5.053 -2.476 -9.793 1.00 97.75 74 VAL A O 1
ATOM 559 N N . LEU A 1 75 ? -7.269 -2.573 -9.417 1.00 98.00 75 LEU A N 1
ATOM 560 C CA . LEU A 1 75 ? -7.203 -3.751 -8.549 1.00 98.00 75 LEU A CA 1
ATOM 561 C C . LEU A 1 75 ? -6.738 -5.003 -9.296 1.00 98.00 75 LEU A C 1
ATOM 563 O O . LEU A 1 75 ? -5.915 -5.746 -8.769 1.00 98.00 75 LEU A O 1
ATOM 567 N N . VAL A 1 76 ? -7.187 -5.213 -10.535 1.00 98.00 76 VAL A N 1
ATOM 568 C CA . VAL A 1 76 ? -6.730 -6.322 -11.387 1.00 98.00 76 VAL A CA 1
ATOM 569 C C . VAL A 1 76 ? -5.249 -6.169 -11.746 1.00 98.00 76 VAL A C 1
ATOM 571 O O . VAL A 1 76 ? -4.493 -7.133 -11.638 1.00 98.00 76 VAL A O 1
ATOM 574 N N . ALA A 1 77 ? -4.795 -4.967 -12.111 1.00 98.06 77 ALA A N 1
ATOM 575 C CA . ALA A 1 77 ? -3.385 -4.707 -12.407 1.00 98.06 77 ALA A CA 1
ATOM 576 C C . ALA A 1 77 ? -2.489 -4.902 -11.169 1.00 98.06 77 ALA A C 1
ATOM 578 O O . ALA A 1 77 ? -1.395 -5.474 -11.259 1.00 98.06 77 ALA A O 1
ATOM 579 N N . ASN A 1 78 ? -2.964 -4.496 -9.987 1.00 98.25 78 ASN A N 1
ATOM 580 C CA . ASN A 1 78 ? -2.278 -4.770 -8.729 1.00 98.25 78 ASN A CA 1
ATOM 581 C C . ASN A 1 78 ? -2.268 -6.273 -8.399 1.00 98.25 78 ASN A C 1
ATOM 583 O O . ASN A 1 78 ? -1.208 -6.803 -8.074 1.00 98.25 78 ASN A O 1
ATOM 587 N N . ALA A 1 79 ? -3.391 -6.980 -8.557 1.00 98.00 79 ALA A N 1
ATOM 588 C CA . ALA A 1 79 ? -3.469 -8.429 -8.370 1.00 98.00 79 ALA A CA 1
ATOM 589 C C . ALA A 1 79 ? -2.491 -9.173 -9.291 1.00 98.00 79 ALA A C 1
ATOM 591 O O . ALA A 1 79 ? -1.761 -10.047 -8.827 1.00 98.00 79 ALA A O 1
ATOM 592 N N . ALA A 1 80 ? -2.406 -8.779 -10.565 1.00 97.88 80 ALA A N 1
ATOM 593 C CA . ALA A 1 80 ? -1.444 -9.327 -11.518 1.00 97.88 80 ALA A CA 1
ATOM 594 C C . ALA A 1 80 ? 0.007 -9.065 -11.079 1.00 97.88 80 ALA A C 1
ATOM 596 O O . ALA A 1 80 ? 0.827 -9.983 -11.068 1.00 97.88 80 ALA A O 1
ATOM 597 N N . THR A 1 81 ? 0.313 -7.839 -10.632 1.00 97.88 81 THR A N 1
ATOM 598 C CA . THR A 1 81 ? 1.630 -7.487 -10.071 1.00 97.88 81 THR A CA 1
ATOM 599 C C . THR A 1 81 ? 1.979 -8.381 -8.877 1.00 97.88 81 THR A C 1
ATOM 601 O O . THR A 1 81 ? 3.091 -8.902 -8.780 1.00 97.88 81 THR A O 1
ATOM 604 N N . SER A 1 82 ? 1.029 -8.572 -7.962 1.00 96.94 82 SER A N 1
ATOM 605 C CA . SER A 1 82 ? 1.184 -9.402 -6.771 1.00 96.94 82 SER A CA 1
ATOM 606 C C . SER A 1 82 ? 1.375 -10.880 -7.108 1.00 96.94 82 SER A C 1
ATOM 608 O O . SER A 1 82 ? 2.297 -11.499 -6.580 1.00 96.94 82 SER A O 1
ATOM 610 N N . ALA A 1 83 ? 0.563 -11.438 -8.008 1.00 95.75 83 ALA A N 1
ATOM 611 C CA . ALA A 1 83 ? 0.656 -12.830 -8.441 1.00 95.75 83 ALA A CA 1
ATOM 612 C C . ALA A 1 83 ? 1.992 -13.124 -9.137 1.00 95.75 83 ALA A C 1
ATOM 614 O O . ALA A 1 83 ? 2.669 -14.093 -8.795 1.00 95.75 83 ALA A O 1
ATOM 615 N N . LEU A 1 84 ? 2.429 -12.245 -10.043 1.00 95.25 84 LEU A N 1
ATOM 616 C CA . LEU A 1 84 ? 3.713 -12.396 -10.723 1.00 95.25 84 LEU A CA 1
ATOM 617 C C . LEU A 1 84 ? 4.888 -12.296 -9.742 1.00 95.25 84 LEU A C 1
ATOM 619 O O . LEU A 1 84 ? 5.826 -13.089 -9.802 1.00 95.25 84 LEU A O 1
ATOM 623 N N . ARG A 1 85 ? 4.816 -11.375 -8.773 1.00 93.69 85 ARG A N 1
ATOM 624 C CA . ARG A 1 85 ? 5.846 -11.251 -7.734 1.00 93.69 85 ARG A CA 1
ATOM 625 C C . ARG A 1 85 ? 5.888 -12.457 -6.796 1.00 93.69 85 ARG A C 1
ATOM 627 O O . ARG A 1 85 ? 6.956 -12.776 -6.286 1.00 93.69 85 ARG A O 1
ATOM 634 N N . LEU A 1 86 ? 4.756 -13.116 -6.550 1.00 93.19 86 LEU A N 1
ATOM 635 C CA . LEU A 1 86 ? 4.729 -14.383 -5.816 1.00 93.19 86 LEU A CA 1
ATOM 636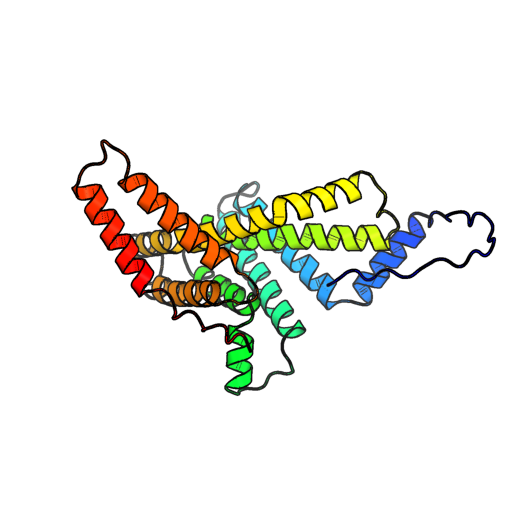 C C . LEU A 1 86 ? 5.390 -15.496 -6.613 1.00 93.19 86 LEU A C 1
ATOM 638 O O . LEU A 1 86 ? 6.221 -16.207 -6.059 1.00 93.19 86 LEU A O 1
ATOM 642 N N . HIS A 1 87 ? 5.076 -15.599 -7.904 1.00 91.56 87 HIS A N 1
ATOM 643 C CA . HIS A 1 87 ? 5.689 -16.581 -8.792 1.00 91.56 87 HIS A CA 1
ATOM 644 C C . HIS A 1 87 ? 7.220 -16.445 -8.844 1.00 91.56 87 HIS A C 1
ATOM 646 O O . HIS A 1 87 ? 7.918 -17.449 -8.833 1.00 91.56 87 HIS A O 1
ATOM 652 N N . GLN A 1 88 ? 7.751 -15.216 -8.816 1.00 91.81 88 GLN A N 1
ATOM 653 C CA . GLN A 1 88 ? 9.200 -14.975 -8.768 1.00 91.81 88 GLN A CA 1
ATOM 654 C C . GLN A 1 88 ? 9.860 -15.313 -7.420 1.00 91.81 88 GLN A C 1
ATOM 656 O O . GLN A 1 88 ? 11.071 -15.514 -7.369 1.00 91.81 88 GLN A O 1
ATOM 661 N N . ARG A 1 89 ? 9.113 -15.277 -6.311 1.00 90.44 89 ARG A N 1
ATOM 662 C CA . ARG A 1 89 ? 9.681 -15.370 -4.952 1.00 90.44 89 ARG A CA 1
ATOM 663 C C . ARG A 1 89 ? 9.496 -16.720 -4.290 1.00 90.44 89 ARG A C 1
ATOM 665 O O . ARG A 1 89 ? 10.276 -17.066 -3.406 1.00 90.44 89 ARG A O 1
ATOM 672 N N . LEU A 1 90 ? 8.437 -17.431 -4.648 1.00 90.00 90 LEU A N 1
ATOM 673 C CA . LEU A 1 90 ? 8.137 -18.730 -4.078 1.00 90.00 90 LEU A CA 1
ATOM 674 C C . LEU A 1 90 ? 8.804 -19.831 -4.904 1.00 90.00 90 LEU A C 1
ATOM 676 O O . LEU A 1 90 ? 8.943 -19.687 -6.119 1.00 90.00 90 LEU A O 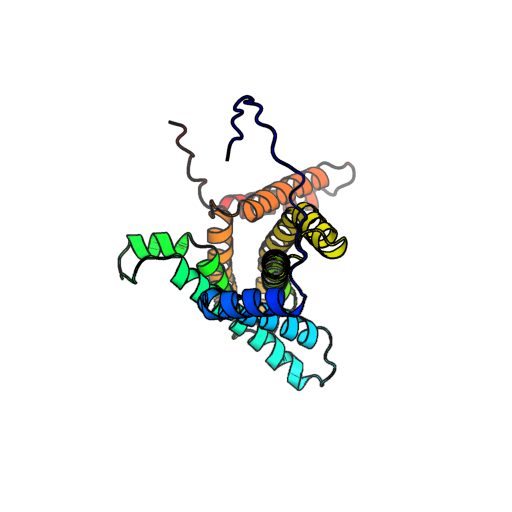1
ATOM 680 N N . PRO A 1 91 ? 9.204 -20.941 -4.261 1.00 88.12 91 PRO A N 1
ATOM 681 C CA . PRO A 1 91 ? 9.612 -22.131 -4.992 1.00 88.12 91 PRO A CA 1
ATOM 682 C C . PRO A 1 91 ? 8.439 -22.668 -5.822 1.00 88.12 91 PRO A C 1
ATOM 684 O O . PRO A 1 91 ? 7.297 -22.217 -5.681 1.00 88.12 91 PRO A O 1
ATOM 687 N N . SER A 1 92 ? 8.712 -23.674 -6.654 1.00 87.06 92 SER A N 1
ATOM 688 C CA . SER A 1 92 ? 7.674 -24.402 -7.386 1.00 87.06 92 SER A CA 1
ATOM 689 C C . SER A 1 92 ? 6.496 -24.743 -6.477 1.00 87.06 92 SER A C 1
ATOM 691 O O . SER A 1 92 ? 6.681 -25.117 -5.316 1.00 87.06 92 SER A O 1
ATOM 693 N N . PHE A 1 93 ? 5.285 -24.587 -7.010 1.00 87.44 93 PHE A N 1
ATOM 694 C CA . PHE A 1 93 ? 4.056 -24.762 -6.249 1.00 87.44 93 PHE A CA 1
ATOM 695 C C . PHE A 1 93 ? 4.014 -26.136 -5.573 1.00 87.44 93 PHE A C 1
ATOM 697 O O . PHE A 1 93 ? 4.149 -27.170 -6.225 1.00 87.44 93 PHE A O 1
ATOM 704 N N . GLN A 1 94 ? 3.808 -26.132 -4.258 1.00 88.38 94 GLN A N 1
ATOM 705 C CA . GLN A 1 94 ? 3.636 -27.337 -3.455 1.00 88.38 94 GLN A CA 1
ATOM 706 C C . GLN A 1 94 ? 2.461 -27.123 -2.509 1.00 88.38 94 GLN A C 1
ATOM 708 O O . GLN A 1 94 ? 2.461 -26.186 -1.717 1.00 88.38 94 GLN A O 1
ATOM 713 N N . LEU A 1 95 ? 1.457 -27.995 -2.545 1.00 88.44 95 LEU A N 1
ATOM 714 C CA . LEU A 1 95 ? 0.316 -27.895 -1.635 1.00 88.44 95 LEU A CA 1
ATOM 715 C C . LEU A 1 95 ? 0.671 -28.543 -0.289 1.00 88.44 95 LEU A C 1
ATOM 717 O O . LEU A 1 95 ? 0.241 -29.645 0.031 1.00 88.44 95 LEU A O 1
ATOM 721 N N . ASN A 1 96 ? 1.507 -27.863 0.497 1.00 91.94 96 ASN A N 1
ATOM 722 C CA . ASN A 1 96 ? 1.873 -28.285 1.845 1.00 91.94 96 ASN A CA 1
ATOM 723 C C . ASN A 1 96 ? 1.850 -27.106 2.832 1.00 91.94 96 ASN A C 1
ATOM 725 O O . ASN A 1 96 ? 1.838 -25.932 2.453 1.00 91.94 96 ASN A O 1
ATOM 729 N N . ARG A 1 97 ? 1.844 -27.425 4.132 1.00 89.50 97 ARG A N 1
ATOM 730 C CA . ARG A 1 97 ? 1.792 -26.423 5.210 1.00 89.50 97 ARG A CA 1
ATOM 731 C C . ARG A 1 97 ? 2.945 -25.418 5.130 1.00 89.50 97 ARG A C 1
ATOM 733 O O . ARG A 1 97 ? 2.737 -24.241 5.412 1.00 89.50 97 ARG A O 1
ATOM 740 N N . ASN A 1 98 ? 4.134 -25.868 4.736 1.00 90.44 98 ASN A N 1
ATOM 741 C CA . ASN A 1 98 ? 5.321 -25.020 4.653 1.00 90.44 98 ASN A CA 1
ATOM 742 C C . ASN A 1 98 ? 5.194 -23.987 3.528 1.00 90.44 98 ASN A C 1
ATOM 744 O O . ASN A 1 98 ? 5.478 -22.813 3.743 1.00 90.44 98 ASN A O 1
ATOM 748 N N . PHE A 1 99 ? 4.702 -24.396 2.360 1.00 89.06 99 PHE A N 1
ATOM 749 C CA . PHE A 1 99 ? 4.440 -23.511 1.233 1.00 89.06 99 PHE A CA 1
ATOM 750 C C . PHE A 1 99 ? 3.365 -22.481 1.574 1.00 89.06 99 PHE A C 1
ATOM 752 O O . PHE A 1 99 ? 3.554 -21.300 1.311 1.00 89.06 99 PHE A O 1
ATOM 759 N N . ILE A 1 100 ? 2.272 -22.893 2.227 1.00 87.50 100 ILE A N 1
ATOM 760 C CA . ILE A 1 100 ? 1.226 -21.962 2.679 1.00 87.50 100 ILE A CA 1
ATOM 761 C C . ILE A 1 100 ? 1.789 -20.973 3.709 1.00 87.50 100 ILE A C 1
ATOM 763 O O . ILE A 1 100 ? 1.494 -19.782 3.640 1.00 87.50 100 ILE A O 1
ATOM 767 N N . ALA A 1 101 ? 2.633 -21.427 4.639 1.00 87.06 101 ALA A N 1
ATOM 768 C CA . ALA A 1 101 ? 3.288 -20.542 5.599 1.00 87.06 101 ALA A CA 1
ATOM 769 C C . ALA A 1 101 ? 4.209 -19.523 4.904 1.00 87.06 101 ALA A C 1
ATOM 771 O O . ALA A 1 101 ? 4.146 -18.338 5.219 1.00 87.06 101 ALA A O 1
ATOM 772 N N . LEU A 1 102 ? 5.011 -19.956 3.927 1.00 87.88 102 LEU A N 1
ATOM 773 C CA . LEU A 1 102 ? 5.856 -19.074 3.113 1.00 87.88 102 LEU A CA 1
ATOM 774 C C . LEU A 1 102 ? 5.021 -18.072 2.306 1.00 87.88 102 LEU A C 1
ATOM 776 O O . LEU A 1 102 ? 5.319 -16.880 2.317 1.00 87.88 102 LEU A O 1
ATOM 780 N N . LEU A 1 103 ? 3.945 -18.538 1.668 1.00 89.06 103 LEU A N 1
ATOM 781 C CA . LEU A 1 103 ? 2.994 -17.712 0.928 1.00 89.06 103 LEU A CA 1
ATOM 782 C C . LEU A 1 103 ? 2.420 -16.606 1.822 1.00 89.06 103 LEU A C 1
ATOM 784 O O . LEU A 1 103 ? 2.441 -15.440 1.443 1.00 89.06 103 LEU A O 1
ATOM 788 N N . LEU A 1 104 ? 1.965 -16.947 3.030 1.00 87.00 104 LEU A N 1
ATOM 789 C CA . LEU A 1 104 ? 1.392 -15.990 3.982 1.00 87.00 104 LEU A CA 1
ATOM 790 C C . LEU A 1 104 ? 2.420 -15.025 4.593 1.00 87.00 104 LEU A C 1
ATOM 792 O O . LEU A 1 104 ? 2.017 -14.039 5.207 1.00 87.00 104 LEU A O 1
ATOM 796 N N . LEU A 1 105 ? 3.724 -15.264 4.435 1.00 87.50 105 LEU A N 1
ATOM 797 C CA . LEU A 1 105 ? 4.781 -14.327 4.838 1.00 87.50 105 LEU A CA 1
ATOM 798 C C . LEU A 1 105 ? 5.143 -13.321 3.735 1.00 87.50 105 LEU A C 1
ATOM 800 O O . LEU A 1 105 ? 5.843 -12.339 4.002 1.00 87.50 105 LEU A O 1
ATOM 804 N N . GLU A 1 106 ? 4.698 -13.544 2.498 1.00 91.06 106 GLU A N 1
ATOM 805 C CA . GLU A 1 106 ? 4.950 -12.631 1.388 1.00 91.06 106 GLU A CA 1
ATOM 806 C C . GLU A 1 106 ? 3.966 -11.457 1.386 1.00 91.06 106 GLU A C 1
ATOM 808 O O . GLU A 1 106 ? 2.754 -11.634 1.261 1.00 91.06 106 GLU A O 1
ATOM 813 N N . ASP A 1 107 ? 4.499 -10.230 1.388 1.00 91.69 107 ASP A N 1
ATOM 814 C CA . ASP A 1 107 ? 3.694 -9.007 1.243 1.00 91.69 107 ASP A CA 1
ATOM 815 C C . ASP A 1 107 ? 2.859 -9.029 -0.053 1.00 91.69 107 ASP A C 1
ATOM 817 O O . ASP A 1 107 ? 1.739 -8.523 -0.102 1.00 91.69 107 ASP A O 1
ATOM 821 N N . SER A 1 108 ? 3.383 -9.659 -1.109 1.00 93.56 108 SER A N 1
ATOM 822 C CA . SER A 1 108 ? 2.672 -9.837 -2.375 1.00 93.56 108 SER A CA 1
ATOM 823 C C . SER A 1 108 ? 1.399 -10.673 -2.210 1.00 93.56 108 SER A C 1
ATOM 825 O O . SER A 1 108 ? 0.400 -10.361 -2.847 1.00 93.56 108 SER A O 1
ATOM 827 N N . ALA A 1 109 ? 1.389 -11.685 -1.334 1.00 94.00 109 ALA A N 1
ATOM 828 C CA . ALA A 1 109 ? 0.188 -12.476 -1.058 1.00 94.00 109 ALA A CA 1
ATOM 829 C C . ALA A 1 109 ? -0.858 -11.656 -0.310 1.00 94.00 109 ALA A C 1
ATOM 831 O O . ALA A 1 109 ? -2.045 -11.740 -0.622 1.00 94.00 109 ALA A O 1
ATOM 832 N N . HIS A 1 110 ? -0.422 -10.797 0.615 1.00 94.81 110 HIS A N 1
ATOM 833 C CA . HIS A 1 110 ? -1.327 -9.871 1.297 1.00 94.81 110 HIS A CA 1
ATOM 834 C C . HIS A 1 110 ? -1.973 -8.914 0.297 1.00 94.81 110 HIS A C 1
ATOM 836 O O . HIS A 1 110 ? -3.179 -8.712 0.346 1.00 94.81 110 HIS A O 1
ATOM 842 N N . TYR A 1 111 ? -1.201 -8.371 -0.645 1.00 95.94 111 TYR A N 1
ATOM 843 C CA . TYR A 1 111 ? -1.710 -7.448 -1.666 1.00 95.94 111 TYR A CA 1
ATOM 844 C C . TYR A 1 111 ? -2.553 -8.122 -2.761 1.00 95.94 111 TYR A C 1
ATOM 846 O O . TYR A 1 111 ? -3.444 -7.486 -3.335 1.00 95.94 111 TYR A O 1
ATOM 854 N N . LEU A 1 112 ? -2.340 -9.416 -3.012 1.00 96.12 112 LEU A N 1
ATOM 855 C CA . LEU A 1 112 ? -3.249 -10.220 -3.826 1.00 96.12 112 LEU A CA 1
ATOM 856 C C . LEU A 1 112 ? -4.603 -10.370 -3.121 1.00 96.12 112 LEU A C 1
ATOM 858 O O . LEU A 1 112 ? -5.635 -10.059 -3.712 1.00 96.12 112 LEU A O 1
ATOM 862 N N . LEU A 1 113 ? -4.591 -10.758 -1.839 1.00 95.00 113 LEU A N 1
ATOM 863 C CA . LEU A 1 113 ? -5.799 -10.845 -1.016 1.00 95.00 113 LEU A CA 1
ATOM 864 C C . LEU A 1 113 ? -6.514 -9.490 -0.935 1.00 95.00 113 LEU A C 1
ATOM 866 O O . LEU A 1 113 ? -7.718 -9.428 -1.150 1.00 95.00 113 LEU A O 1
ATOM 870 N N . TYR A 1 114 ? -5.774 -8.406 -0.700 1.00 96.88 114 TYR A N 1
ATOM 871 C CA . TYR A 1 114 ? -6.292 -7.037 -0.690 1.00 96.88 114 TYR A CA 1
ATOM 872 C C . TYR A 1 114 ? -7.067 -6.715 -1.970 1.00 96.88 114 TYR A C 1
ATOM 874 O O . TYR A 1 114 ? -8.191 -6.228 -1.911 1.00 96.88 114 TYR A O 1
ATOM 882 N N . SER A 1 115 ? -6.501 -7.048 -3.131 1.00 97.44 115 SER A N 1
ATOM 883 C CA . SER A 1 115 ? -7.158 -6.804 -4.417 1.00 97.44 115 SER A CA 1
ATOM 884 C C . SER A 1 115 ? -8.462 -7.594 -4.541 1.00 97.44 115 SER A C 1
ATOM 886 O O . SER A 1 115 ? -9.472 -7.031 -4.944 1.00 97.44 115 SER A O 1
ATOM 888 N N . ILE A 1 116 ? -8.464 -8.867 -4.131 1.00 94.44 116 ILE A N 1
ATOM 889 C CA . ILE A 1 116 ? -9.652 -9.735 -4.169 1.00 94.44 116 ILE A CA 1
ATOM 890 C C . ILE A 1 116 ? -10.754 -9.223 -3.231 1.00 94.44 116 ILE A C 1
ATOM 892 O O . ILE A 1 116 ? -11.918 -9.217 -3.625 1.00 94.44 116 ILE A O 1
ATOM 896 N N . ILE A 1 117 ? -10.400 -8.755 -2.024 1.00 94.62 117 ILE A N 1
ATOM 897 C CA . ILE A 1 117 ? -11.358 -8.193 -1.056 1.00 94.62 117 ILE A CA 1
ATOM 898 C C . ILE A 1 117 ? -12.155 -7.049 -1.688 1.00 94.62 117 ILE A C 1
ATOM 900 O O . ILE A 1 117 ? -13.366 -6.975 -1.506 1.00 94.62 117 ILE A O 1
ATOM 904 N N . PHE A 1 118 ? -11.495 -6.145 -2.412 1.00 96.06 118 PHE A N 1
ATOM 905 C CA . PHE A 1 118 ? -12.136 -4.925 -2.906 1.00 96.06 118 PHE A CA 1
ATOM 906 C C . PHE A 1 118 ? -12.647 -5.010 -4.345 1.00 96.06 118 PHE A C 1
ATOM 908 O O . PHE A 1 118 ? -13.443 -4.163 -4.737 1.00 96.06 118 PHE A O 1
ATOM 915 N N . LEU A 1 119 ? -12.252 -6.026 -5.120 1.00 94.50 119 LEU A N 1
ATOM 916 C CA . LEU A 1 119 ? -12.618 -6.144 -6.538 1.00 94.50 119 LEU A CA 1
ATOM 917 C C . LEU A 1 119 ? -14.136 -6.208 -6.769 1.00 94.50 119 LEU A C 1
ATOM 919 O O . LEU A 1 119 ? -14.627 -5.697 -7.775 1.00 94.50 119 LEU A O 1
ATOM 923 N N . PHE A 1 120 ? -14.862 -6.822 -5.833 1.00 88.00 120 PHE A N 1
ATOM 924 C CA . PHE A 1 120 ? -16.306 -7.059 -5.921 1.00 88.00 120 PHE A CA 1
ATOM 925 C C . PHE A 1 120 ? -17.144 -6.146 -5.013 1.00 88.00 120 PHE A C 1
ATOM 927 O O . PHE A 1 120 ? -18.364 -6.278 -4.978 1.00 88.00 120 PHE A O 1
ATOM 934 N N . ASN A 1 121 ? -16.510 -5.234 -4.272 1.00 88.38 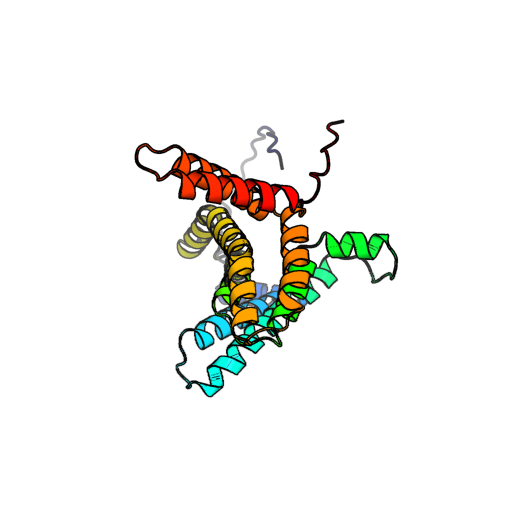121 ASN A N 1
ATOM 935 C CA . ASN A 1 121 ? -17.201 -4.270 -3.415 1.00 88.38 121 ASN A CA 1
ATOM 936 C C . ASN A 1 121 ? -17.438 -2.946 -4.163 1.00 88.38 121 ASN A C 1
ATOM 938 O O . ASN A 1 121 ? -16.834 -2.687 -5.208 1.00 88.38 121 ASN A O 1
ATOM 942 N N . ALA A 1 122 ? -18.311 -2.084 -3.627 1.00 91.00 122 ALA A N 1
ATOM 943 C CA . ALA A 1 122 ? -18.455 -0.732 -4.158 1.00 91.00 122 ALA A CA 1
ATOM 944 C C . ALA A 1 122 ? -17.119 0.041 -4.053 1.00 91.00 122 ALA A C 1
ATOM 946 O O . ALA A 1 122 ? -16.363 -0.178 -3.099 1.00 91.00 122 ALA A O 1
ATOM 947 N N . PRO A 1 123 ? -16.804 0.954 -4.995 1.00 92.88 123 PRO A N 1
ATOM 948 C CA . PRO A 1 123 ? -15.521 1.645 -5.006 1.00 92.88 123 PRO A CA 1
ATOM 949 C C . PRO A 1 123 ? -15.290 2.480 -3.746 1.00 92.88 123 PRO A C 1
ATOM 951 O O . PRO A 1 123 ? -16.000 3.445 -3.472 1.00 92.88 123 PRO A O 1
ATOM 954 N N . ILE A 1 124 ? -14.231 2.150 -3.010 1.00 94.69 124 ILE A N 1
ATOM 955 C CA . ILE A 1 124 ? -13.716 2.969 -1.911 1.00 94.69 124 ILE A CA 1
ATOM 956 C C . ILE A 1 124 ? -12.416 3.601 -2.402 1.00 94.69 124 ILE A C 1
ATOM 958 O O . ILE A 1 124 ? -11.398 2.921 -2.492 1.00 94.69 124 ILE A O 1
ATOM 962 N N . THR A 1 125 ? -12.421 4.898 -2.721 1.00 94.94 125 THR A N 1
ATOM 963 C CA . THR A 1 125 ? -11.260 5.593 -3.319 1.00 94.94 125 THR A CA 1
ATOM 964 C C . THR A 1 125 ? -9.967 5.401 -2.524 1.00 94.94 125 THR A C 1
ATOM 966 O O . THR A 1 125 ? -8.907 5.185 -3.109 1.00 94.94 125 THR A O 1
ATOM 969 N N . LEU A 1 126 ? -10.051 5.406 -1.189 1.00 96.56 126 LEU A N 1
ATOM 970 C CA . LEU A 1 126 ? -8.886 5.241 -0.318 1.00 96.56 126 LEU A CA 1
ATOM 971 C C . LEU A 1 126 ? -8.182 3.882 -0.506 1.00 96.56 126 LEU A C 1
ATOM 973 O O . LEU A 1 126 ? -6.981 3.779 -0.271 1.00 96.56 126 LEU A O 1
ATOM 977 N N . VAL A 1 127 ? -8.888 2.863 -1.012 1.00 97.31 127 VAL A N 1
ATOM 978 C CA . VAL A 1 127 ? -8.310 1.549 -1.337 1.00 97.31 127 VAL A CA 1
ATOM 979 C C . VAL A 1 127 ? -7.231 1.651 -2.416 1.00 97.31 127 VAL A C 1
ATOM 981 O O . VAL A 1 127 ? -6.293 0.851 -2.419 1.00 97.31 127 VAL A O 1
ATOM 984 N N . LEU A 1 128 ? -7.332 2.634 -3.316 1.00 97.75 128 LEU A N 1
ATOM 985 C CA . LEU A 1 128 ? -6.379 2.814 -4.409 1.00 97.75 128 LEU A CA 1
ATOM 986 C C . LEU A 1 128 ? -5.061 3.447 -3.950 1.00 97.75 128 LEU A C 1
ATOM 988 O O . LEU A 1 128 ? -4.044 3.315 -4.633 1.00 97.75 128 LEU A O 1
ATOM 992 N N . LEU A 1 129 ? -5.043 4.123 -2.799 1.00 97.81 129 LEU A N 1
ATOM 993 C CA . LEU A 1 129 ? -3.867 4.862 -2.348 1.00 97.81 129 LEU A CA 1
ATOM 994 C C . LEU A 1 129 ? -2.680 3.924 -2.027 1.00 97.81 129 LEU A C 1
ATOM 996 O O . LEU A 1 129 ? -1.608 4.142 -2.590 1.00 97.81 129 LEU A O 1
ATOM 1000 N N . PRO A 1 130 ? -2.828 2.830 -1.248 1.00 97.38 130 PRO A N 1
ATOM 1001 C CA . PRO A 1 130 ? -1.724 1.904 -0.988 1.00 97.38 130 PRO A CA 1
ATOM 1002 C C . PRO A 1 130 ? -1.155 1.260 -2.261 1.00 97.38 130 PRO A C 1
ATOM 1004 O O . PRO A 1 130 ? 0.060 1.236 -2.464 1.00 97.38 130 PRO A O 1
ATOM 1007 N N . VAL A 1 131 ? -2.031 0.777 -3.149 1.00 97.81 131 VAL A N 1
ATOM 1008 C CA . VAL A 1 131 ? -1.627 0.073 -4.379 1.00 97.81 131 VAL A CA 1
ATOM 1009 C C . VAL A 1 131 ? -0.961 1.006 -5.390 1.00 97.81 131 VAL A C 1
ATOM 1011 O O . VAL A 1 131 ? 0.027 0.626 -6.021 1.00 97.81 131 VAL A O 1
ATOM 1014 N N . SER A 1 132 ? -1.441 2.245 -5.511 1.00 98.00 132 SER A N 1
ATOM 1015 C CA . SER A 1 132 ? -0.867 3.230 -6.431 1.00 98.00 132 SER A CA 1
ATOM 1016 C C . SER A 1 132 ? 0.486 3.748 -5.945 1.00 98.00 132 SER A C 1
ATOM 1018 O O . SER A 1 132 ? 1.418 3.818 -6.742 1.00 98.00 132 SER A O 1
ATOM 1020 N N . LEU A 1 133 ? 0.648 4.012 -4.643 1.00 97.81 133 LEU A N 1
ATOM 1021 C CA . LEU A 1 133 ? 1.932 4.410 -4.057 1.00 97.81 133 LEU A CA 1
ATOM 1022 C C . LEU A 1 133 ? 2.990 3.313 -4.188 1.00 97.81 133 LEU A C 1
ATOM 1024 O O . LEU A 1 133 ? 4.133 3.600 -4.549 1.00 97.81 133 LEU A O 1
ATOM 1028 N N . PHE A 1 134 ? 2.618 2.051 -3.950 1.00 96.25 134 PHE A N 1
ATOM 1029 C CA . PHE A 1 134 ? 3.532 0.933 -4.166 1.00 96.25 134 PHE A CA 1
ATOM 1030 C C . PHE A 1 134 ? 3.943 0.802 -5.630 1.00 96.25 134 PHE A C 1
ATOM 1032 O O . PHE A 1 134 ? 5.134 0.636 -5.909 1.00 96.25 134 PHE A O 1
ATOM 1039 N N . ALA A 1 135 ? 2.988 0.878 -6.559 1.00 97.69 135 ALA A N 1
ATOM 1040 C CA . ALA A 1 135 ? 3.277 0.820 -7.987 1.00 97.69 135 ALA A CA 1
ATOM 1041 C C . ALA A 1 135 ? 4.187 1.979 -8.420 1.00 97.69 135 ALA A C 1
ATOM 1043 O O . ALA A 1 135 ? 5.199 1.742 -9.078 1.00 97.69 135 ALA A O 1
ATOM 1044 N N . PHE A 1 136 ? 3.884 3.200 -7.978 1.00 97.81 136 PHE A N 1
ATOM 1045 C CA . PHE A 1 136 ? 4.657 4.402 -8.271 1.00 97.81 136 PHE A CA 1
ATOM 1046 C C . PHE A 1 136 ? 6.099 4.306 -7.766 1.00 97.81 136 PHE A C 1
ATOM 1048 O O . PHE A 1 136 ? 7.031 4.504 -8.543 1.00 97.81 136 PHE A O 1
ATOM 1055 N N . LEU A 1 137 ? 6.304 3.917 -6.503 1.00 96.50 137 LEU A N 1
ATOM 1056 C CA . LEU A 1 137 ? 7.643 3.760 -5.931 1.00 96.50 137 LEU A CA 1
ATOM 1057 C C . LEU A 1 137 ? 8.484 2.759 -6.738 1.00 96.50 137 LEU A C 1
ATOM 1059 O O . LEU A 1 137 ? 9.629 3.044 -7.082 1.00 96.50 137 LEU A O 1
ATOM 1063 N N . HIS A 1 138 ? 7.903 1.613 -7.107 1.00 95.75 138 HIS A N 1
ATOM 1064 C CA . HIS A 1 138 ? 8.609 0.611 -7.907 1.00 95.75 138 HIS A CA 1
ATOM 1065 C C . HIS A 1 138 ? 8.871 1.076 -9.347 1.00 95.75 138 HIS A C 1
ATOM 1067 O O . HIS A 1 138 ? 9.896 0.699 -9.911 1.00 95.75 138 HIS A O 1
ATOM 1073 N N . LEU A 1 139 ? 7.991 1.886 -9.947 1.00 97.25 139 LEU A N 1
ATOM 1074 C CA . LEU A 1 139 ? 8.240 2.489 -11.261 1.00 97.25 139 LEU A CA 1
ATOM 1075 C C . LEU A 1 139 ? 9.412 3.468 -11.213 1.00 97.25 139 LEU A C 1
ATOM 1077 O O . LEU A 1 139 ? 10.248 3.440 -12.114 1.00 97.25 139 LEU A O 1
ATOM 1081 N N . LEU A 1 140 ? 9.523 4.286 -10.163 1.00 96.56 140 LEU A N 1
ATOM 1082 C CA . LEU A 1 140 ? 10.668 5.184 -9.984 1.00 96.56 140 LEU A CA 1
ATOM 1083 C C . LEU A 1 140 ? 11.975 4.400 -9.831 1.00 96.56 140 LEU A C 1
ATOM 1085 O O . LEU A 1 140 ? 12.944 4.671 -10.545 1.00 96.56 140 LEU A O 1
ATOM 1089 N N . SER A 1 141 ? 11.993 3.385 -8.960 1.00 95.00 141 SER A N 1
ATOM 1090 C CA . SER A 1 141 ? 13.164 2.520 -8.777 1.00 95.00 141 SER A CA 1
ATOM 1091 C C . SER A 1 141 ? 13.551 1.789 -10.065 1.00 95.00 141 SER A C 1
ATOM 1093 O O . SER A 1 141 ? 14.734 1.681 -10.376 1.00 95.00 141 SER A O 1
ATOM 1095 N N . TYR A 1 142 ? 12.577 1.317 -10.846 1.00 93.81 142 TYR A N 1
ATOM 1096 C CA . TYR A 1 142 ? 12.855 0.643 -12.115 1.00 93.81 142 TYR A CA 1
ATOM 1097 C C . TYR A 1 142 ? 13.334 1.616 -13.201 1.00 93.81 142 TYR A C 1
ATOM 1099 O O . TYR A 1 142 ? 14.262 1.312 -13.945 1.00 93.81 142 TYR A O 1
ATOM 1107 N N . THR A 1 143 ? 12.777 2.827 -13.244 1.00 94.25 143 THR A N 1
ATOM 1108 C CA . THR A 1 143 ? 13.230 3.900 -14.143 1.00 94.25 143 THR A CA 1
ATOM 1109 C C . THR A 1 143 ? 14.702 4.224 -13.899 1.00 94.25 143 THR A C 1
ATOM 1111 O O . THR A 1 143 ? 15.476 4.336 -14.845 1.00 94.25 143 THR A O 1
ATOM 1114 N N . ILE A 1 144 ? 15.122 4.286 -12.634 1.00 94.62 144 ILE A N 1
ATOM 1115 C CA . ILE A 1 144 ? 16.529 4.435 -12.243 1.00 94.62 144 ILE A CA 1
ATOM 1116 C C . ILE A 1 144 ? 17.414 3.329 -12.846 1.00 94.62 144 ILE A C 1
ATOM 1118 O O . ILE A 1 144 ? 18.474 3.643 -13.390 1.00 94.62 144 ILE A O 1
ATOM 1122 N N . VAL A 1 145 ? 16.980 2.064 -12.793 1.00 92.31 145 VAL A N 1
ATOM 1123 C CA . VAL A 1 145 ? 17.710 0.928 -13.389 1.00 92.31 145 VAL A CA 1
ATOM 1124 C C . VAL A 1 145 ? 17.810 1.075 -14.908 1.00 92.31 145 VAL A C 1
ATOM 1126 O O . VAL A 1 145 ? 18.883 0.884 -15.474 1.00 92.31 145 VAL A O 1
ATOM 1129 N N . LEU A 1 146 ? 16.730 1.470 -15.585 1.00 90.81 146 LEU A N 1
ATOM 1130 C CA . LEU A 1 146 ? 16.760 1.693 -17.033 1.00 90.81 146 LEU A CA 1
ATOM 1131 C C . LEU A 1 146 ? 17.697 2.844 -17.419 1.00 90.81 146 LEU A C 1
ATOM 1133 O O . LEU A 1 146 ? 18.451 2.721 -18.383 1.00 90.81 146 LEU A O 1
ATOM 1137 N N . LEU A 1 147 ? 17.702 3.944 -16.659 1.00 92.62 147 LEU A N 1
ATOM 1138 C CA . LEU A 1 147 ? 18.627 5.055 -16.900 1.00 92.62 147 LEU A CA 1
ATOM 1139 C C . LEU A 1 147 ? 20.083 4.626 -16.724 1.00 92.62 147 LEU A C 1
ATOM 1141 O O . LEU A 1 147 ? 20.939 5.101 -17.468 1.00 92.62 147 LEU A O 1
ATOM 1145 N N . ASP A 1 148 ? 20.358 3.717 -15.792 1.00 91.19 148 ASP A N 1
ATOM 1146 C CA . ASP A 1 148 ? 21.678 3.115 -15.630 1.00 91.19 148 ASP A CA 1
ATOM 1147 C C . ASP A 1 148 ? 22.093 2.308 -16.867 1.00 91.19 148 ASP A C 1
ATOM 1149 O O . ASP A 1 148 ? 23.151 2.558 -17.444 1.00 91.19 148 ASP A O 1
ATOM 1153 N N . LYS A 1 149 ? 21.207 1.443 -17.377 1.00 88.31 149 LYS A N 1
ATOM 1154 C CA . LYS A 1 149 ? 21.470 0.640 -18.587 1.00 88.31 149 LYS A CA 1
ATOM 1155 C C . LYS A 1 149 ? 21.660 1.470 -19.860 1.00 88.31 149 LYS A C 1
ATOM 1157 O O . LYS A 1 149 ? 22.425 1.067 -20.732 1.00 88.31 149 LYS A O 1
ATOM 1162 N N . ILE A 1 150 ? 20.997 2.623 -19.970 1.00 90.00 150 ILE A N 1
ATOM 1163 C CA . ILE A 1 150 ? 21.138 3.544 -21.116 1.00 90.00 150 ILE A CA 1
ATOM 1164 C C . ILE A 1 150 ? 22.393 4.435 -20.968 1.00 90.00 150 ILE A C 1
ATOM 1166 O O . ILE A 1 150 ? 22.721 5.194 -21.877 1.00 90.00 150 ILE A O 1
ATOM 1170 N N . GLY A 1 151 ? 23.120 4.358 -19.845 1.00 88.44 151 GLY A N 1
ATOM 1171 C CA . GLY A 1 151 ? 24.296 5.195 -19.575 1.00 88.44 151 GLY A CA 1
ATOM 1172 C C . GLY A 1 151 ? 23.952 6.623 -19.134 1.00 88.44 151 GLY A C 1
ATOM 1173 O O . GLY A 1 151 ? 24.796 7.512 -19.172 1.00 88.44 151 GLY A O 1
ATOM 1174 N N . ARG A 1 152 ? 22.707 6.868 -18.702 1.00 90.12 152 ARG A N 1
ATOM 1175 C CA . ARG A 1 152 ? 22.185 8.176 -18.255 1.00 90.12 152 ARG A CA 1
ATOM 1176 C C . ARG A 1 152 ? 22.095 8.312 -16.733 1.00 90.12 152 ARG A C 1
ATOM 1178 O O . ARG A 1 152 ? 21.451 9.239 -16.233 1.00 90.12 152 ARG A O 1
ATOM 1185 N N . ARG A 1 153 ? 22.762 7.426 -15.989 1.00 91.56 153 ARG A N 1
ATOM 1186 C CA . ARG A 1 153 ? 22.788 7.424 -14.517 1.00 91.56 153 ARG A CA 1
ATOM 1187 C C . ARG A 1 153 ? 23.267 8.742 -13.911 1.00 91.56 153 ARG A C 1
ATOM 1189 O O . ARG A 1 153 ? 22.758 9.137 -12.873 1.00 91.56 153 ARG A O 1
ATOM 1196 N N . GLN A 1 154 ? 24.208 9.411 -14.574 1.00 89.56 154 GLN A N 1
ATOM 1197 C CA . GLN A 1 154 ? 24.846 10.640 -14.088 1.00 89.56 154 GLN A CA 1
ATOM 1198 C C . GLN A 1 154 ? 24.086 11.924 -14.461 1.00 89.56 154 GLN A C 1
ATOM 1200 O O . GLN A 1 154 ? 24.568 13.028 -14.221 1.00 89.56 154 GLN A O 1
ATOM 1205 N N . THR A 1 155 ? 22.909 11.817 -15.085 1.00 93.75 155 THR A N 1
ATOM 1206 C CA . THR A 1 155 ? 22.121 13.004 -15.443 1.00 93.75 155 THR A CA 1
ATOM 1207 C C . THR A 1 155 ? 21.509 13.655 -14.196 1.00 93.75 155 THR A C 1
ATOM 1209 O O . THR A 1 155 ? 21.086 12.938 -13.286 1.00 93.75 155 THR A O 1
ATOM 1212 N N . PRO A 1 156 ? 21.345 14.995 -14.156 1.00 94.81 156 PRO A N 1
ATOM 1213 C CA . PRO A 1 156 ? 20.692 15.671 -13.031 1.00 94.81 156 PRO A CA 1
ATOM 1214 C C . PRO A 1 156 ? 19.295 15.116 -12.727 1.00 94.81 156 PRO A C 1
ATOM 1216 O O . PRO A 1 156 ? 18.876 15.060 -11.573 1.00 94.81 156 PRO A O 1
ATOM 1219 N N . PHE A 1 157 ? 18.580 14.671 -13.763 1.00 93.12 157 PHE A N 1
ATOM 1220 C CA . PHE A 1 157 ? 17.288 14.010 -13.625 1.00 93.12 157 PHE A CA 1
ATOM 1221 C C . PHE A 1 157 ? 17.395 12.672 -12.875 1.00 93.12 157 PHE A C 1
ATOM 1223 O O . PHE A 1 157 ? 16.667 12.468 -11.906 1.00 93.12 157 PHE A O 1
ATOM 1230 N N . ALA A 1 158 ? 18.324 11.791 -13.265 1.00 94.19 158 ALA A N 1
ATOM 1231 C CA . ALA A 1 158 ? 18.549 10.518 -12.579 1.00 94.19 158 ALA A CA 1
ATOM 1232 C C . ALA A 1 158 ? 18.923 10.721 -11.104 1.00 94.19 158 ALA A C 1
ATOM 1234 O O . ALA A 1 158 ? 18.375 10.043 -10.236 1.00 94.19 158 ALA A O 1
ATOM 1235 N N . THR A 1 159 ? 19.799 11.686 -10.816 1.00 95.31 159 THR A N 1
ATOM 1236 C CA . THR A 1 159 ? 20.206 12.021 -9.445 1.00 95.31 159 THR A CA 1
ATOM 1237 C C . THR A 1 159 ? 19.023 12.499 -8.606 1.00 95.31 159 THR A C 1
ATOM 1239 O O . THR A 1 159 ? 18.836 12.020 -7.490 1.00 95.31 159 THR A O 1
ATOM 1242 N N . ARG A 1 160 ? 18.166 13.376 -9.149 1.00 96.38 160 ARG A N 1
ATOM 1243 C CA . ARG A 1 160 ? 16.948 13.835 -8.458 1.00 96.38 160 ARG A CA 1
ATOM 1244 C C . ARG A 1 160 ? 15.971 12.696 -8.178 1.00 96.38 160 ARG A C 1
ATOM 1246 O O . ARG A 1 160 ? 15.389 12.661 -7.099 1.00 96.38 160 ARG A O 1
ATOM 1253 N N . LEU A 1 161 ? 15.799 11.759 -9.114 1.00 95.81 161 LEU A N 1
ATOM 1254 C CA . LEU A 1 161 ? 14.940 10.590 -8.894 1.00 95.81 161 LEU A CA 1
ATOM 1255 C C . LEU A 1 161 ? 15.451 9.710 -7.751 1.00 95.81 161 LEU A C 1
ATOM 1257 O O . LEU A 1 161 ? 14.657 9.263 -6.928 1.00 95.81 161 LEU A O 1
ATOM 1261 N N . VAL A 1 162 ? 16.764 9.477 -7.683 1.00 96.19 162 VAL A N 1
ATOM 1262 C CA . VAL A 1 162 ? 17.379 8.712 -6.586 1.00 96.19 162 VAL A CA 1
ATOM 1263 C C . VAL A 1 162 ? 17.150 9.408 -5.259 1.00 96.19 162 VAL A C 1
ATOM 1265 O O . VAL A 1 162 ? 16.606 8.795 -4.348 1.00 96.19 162 VAL A O 1
ATOM 1268 N N . GLN A 1 163 ? 17.487 10.697 -5.184 1.00 96.81 163 GLN A N 1
ATOM 1269 C CA . GLN A 1 163 ? 17.303 11.499 -3.978 1.00 96.81 163 GLN A CA 1
ATOM 1270 C C . GLN A 1 163 ? 15.845 11.496 -3.519 1.00 96.81 163 GLN A C 1
ATOM 1272 O O . GLN A 1 163 ? 15.577 11.346 -2.331 1.00 96.81 163 GLN A O 1
ATOM 1277 N N . PHE A 1 164 ? 14.896 11.612 -4.451 1.00 97.00 164 PHE A N 1
ATOM 1278 C CA . PHE A 1 164 ? 13.473 11.530 -4.145 1.00 97.00 164 PHE A CA 1
ATOM 1279 C C . PHE A 1 164 ? 13.105 10.177 -3.522 1.00 97.00 164 PHE A C 1
ATOM 1281 O O . PHE A 1 164 ? 12.485 10.141 -2.461 1.00 97.00 164 PHE A O 1
ATOM 1288 N N . VAL A 1 165 ? 13.496 9.065 -4.155 1.00 96.94 165 VAL A N 1
ATOM 1289 C CA . VAL A 1 165 ? 13.194 7.719 -3.646 1.00 96.94 165 VAL A CA 1
ATOM 1290 C C . VAL A 1 165 ? 13.832 7.512 -2.272 1.00 96.94 165 VAL A C 1
ATOM 1292 O O . VAL A 1 165 ? 13.139 7.107 -1.347 1.00 96.94 165 VAL A O 1
ATOM 1295 N N . GLU A 1 166 ? 15.108 7.848 -2.098 1.00 95.81 166 GLU A N 1
ATOM 1296 C CA . GLU A 1 166 ? 15.822 7.678 -0.826 1.00 95.81 166 GLU A CA 1
ATOM 1297 C C . GLU A 1 166 ? 15.223 8.527 0.303 1.00 95.81 166 GLU A C 1
ATOM 1299 O O . GLU A 1 166 ? 15.074 8.044 1.425 1.00 95.81 166 GLU A O 1
ATOM 1304 N N . THR A 1 167 ? 14.817 9.762 -0.002 1.00 97.12 167 THR A N 1
ATOM 1305 C CA . THR A 1 167 ? 14.246 10.693 0.982 1.00 97.12 167 THR A CA 1
ATOM 1306 C C . THR A 1 167 ? 12.828 10.290 1.384 1.00 97.12 167 THR A C 1
ATOM 1308 O O . THR A 1 167 ? 12.493 10.284 2.567 1.00 97.12 167 THR A O 1
ATOM 1311 N N . TYR A 1 168 ? 11.976 9.949 0.412 1.00 96.81 168 TYR A N 1
ATOM 1312 C CA . TYR A 1 168 ? 10.536 9.805 0.644 1.00 96.81 168 TYR A CA 1
ATOM 1313 C C . TYR A 1 168 ? 10.052 8.360 0.748 1.00 96.81 168 TYR A C 1
ATOM 1315 O O . TYR A 1 168 ? 8.906 8.153 1.144 1.00 96.81 168 TYR A O 1
ATOM 1323 N N . GLN A 1 169 ? 10.876 7.348 0.452 1.00 95.69 169 GLN A N 1
ATOM 1324 C CA . GLN A 1 169 ? 10.452 5.944 0.508 1.00 95.69 169 GLN A CA 1
ATOM 1325 C C . GLN A 1 169 ? 9.843 5.580 1.867 1.00 95.69 169 GLN A C 1
ATOM 1327 O O . GLN A 1 169 ? 8.750 5.018 1.913 1.00 95.69 169 GLN A O 1
ATOM 1332 N N . ALA A 1 170 ? 10.510 5.913 2.975 1.00 95.56 170 ALA A N 1
ATOM 1333 C CA . ALA A 1 170 ? 9.999 5.592 4.306 1.00 95.56 170 ALA A CA 1
ATOM 1334 C C . ALA A 1 170 ? 8.666 6.304 4.588 1.00 95.56 170 ALA A C 1
ATOM 1336 O O . ALA A 1 170 ? 7.718 5.663 5.037 1.00 95.56 170 ALA A O 1
ATOM 1337 N N . SER A 1 171 ? 8.562 7.595 4.264 1.00 96.62 171 SER A N 1
ATOM 1338 C CA . SER A 1 171 ? 7.332 8.377 4.436 1.00 96.62 171 SER A CA 1
ATOM 1339 C C . SER A 1 171 ? 6.175 7.833 3.596 1.00 96.62 171 SER A C 1
ATOM 1341 O O . SER A 1 171 ? 5.058 7.718 4.095 1.00 96.62 171 SER A O 1
ATOM 1343 N N . ILE A 1 172 ? 6.436 7.424 2.350 1.00 97.38 172 ILE A N 1
ATOM 1344 C CA . ILE A 1 172 ? 5.439 6.793 1.478 1.00 97.38 172 ILE A CA 1
ATOM 1345 C C . ILE A 1 172 ? 4.959 5.477 2.095 1.00 97.38 172 ILE A C 1
ATOM 1347 O O . ILE A 1 172 ? 3.756 5.250 2.188 1.00 97.38 172 ILE A O 1
ATOM 1351 N N . LEU A 1 173 ? 5.868 4.621 2.568 1.00 95.88 173 LEU A N 1
ATOM 1352 C CA . LEU A 1 173 ? 5.501 3.338 3.179 1.00 95.88 173 LEU A CA 1
ATOM 1353 C C . LEU A 1 173 ? 4.748 3.509 4.506 1.00 95.88 173 LEU A C 1
ATOM 1355 O O . LEU A 1 173 ? 3.850 2.722 4.808 1.00 95.88 173 LEU A O 1
ATOM 1359 N N . GLN A 1 174 ? 5.059 4.552 5.275 1.00 96.62 174 GLN A N 1
ATOM 1360 C CA . GLN A 1 174 ? 4.281 4.937 6.452 1.00 96.62 174 GLN A CA 1
ATOM 1361 C C . GLN A 1 174 ? 2.884 5.433 6.071 1.00 96.62 174 GLN A C 1
ATOM 1363 O O . GLN A 1 174 ? 1.915 5.047 6.717 1.00 96.62 174 GLN A O 1
ATOM 1368 N N . MET A 1 175 ? 2.754 6.219 4.998 1.00 97.50 175 MET A N 1
ATOM 1369 C CA . MET A 1 175 ? 1.458 6.676 4.483 1.00 97.50 175 MET A CA 1
ATOM 1370 C C . MET A 1 175 ? 0.593 5.509 3.996 1.00 97.50 175 MET A C 1
ATOM 1372 O O . MET A 1 175 ? -0.595 5.452 4.314 1.00 97.50 175 MET A O 1
ATOM 1376 N N . VAL A 1 176 ? 1.190 4.542 3.293 1.00 97.81 176 VAL A N 1
ATOM 1377 C CA . VAL A 1 176 ? 0.548 3.268 2.929 1.00 97.81 176 VAL A CA 1
ATOM 1378 C C . VAL A 1 176 ? 0.043 2.563 4.189 1.00 97.81 176 VAL A C 1
ATOM 1380 O O . VAL A 1 176 ? -1.146 2.281 4.289 1.00 97.81 176 VAL A O 1
ATOM 1383 N N . ALA A 1 177 ? 0.917 2.321 5.169 1.00 97.25 177 ALA A N 1
ATOM 1384 C CA . ALA A 1 177 ? 0.564 1.626 6.406 1.00 97.25 177 ALA A CA 1
ATOM 1385 C C . ALA A 1 177 ? -0.545 2.342 7.194 1.00 97.25 177 ALA A C 1
ATOM 1387 O O . ALA A 1 177 ? -1.470 1.709 7.693 1.00 97.25 177 ALA A O 1
ATOM 1388 N N . LEU A 1 178 ? -0.480 3.669 7.286 1.00 97.38 178 LEU A N 1
ATOM 1389 C CA . LEU A 1 178 ? -1.500 4.480 7.941 1.00 97.38 178 LEU A CA 1
ATOM 1390 C C . LEU A 1 178 ? -2.852 4.345 7.232 1.00 97.38 178 LEU A C 1
ATOM 1392 O O . LEU A 1 178 ? -3.883 4.160 7.876 1.00 97.38 178 LEU A O 1
ATOM 1396 N N . THR A 1 179 ? -2.832 4.379 5.902 1.00 97.81 179 THR A N 1
ATOM 1397 C CA . THR A 1 179 ? -4.023 4.194 5.072 1.00 97.81 179 THR A CA 1
ATOM 1398 C C . THR A 1 179 ? -4.629 2.805 5.261 1.00 97.81 179 THR A C 1
ATOM 1400 O O . THR A 1 179 ? -5.837 2.690 5.459 1.00 97.81 179 THR A O 1
ATOM 1403 N N . GLU A 1 180 ? -3.799 1.756 5.271 1.00 97.44 180 GLU A N 1
ATOM 1404 C CA . GLU A 1 180 ? -4.231 0.383 5.557 1.00 97.44 180 GLU A CA 1
ATOM 1405 C C . GLU A 1 180 ? -4.964 0.306 6.910 1.00 97.44 180 GLU A C 1
ATOM 1407 O O . GLU A 1 180 ? -6.022 -0.316 7.004 1.00 97.44 180 GLU A O 1
ATOM 1412 N N . ILE A 1 181 ? -4.447 0.974 7.946 1.00 96.69 181 ILE A N 1
ATOM 1413 C CA . ILE A 1 181 ? -5.056 0.998 9.285 1.00 96.69 181 ILE A CA 1
ATOM 1414 C C . ILE A 1 181 ? -6.421 1.703 9.261 1.00 96.69 181 ILE A C 1
ATOM 1416 O O . ILE A 1 181 ? -7.402 1.158 9.772 1.00 96.69 181 ILE A O 1
ATOM 1420 N N . PHE A 1 182 ? -6.514 2.887 8.645 1.00 96.69 182 PHE A N 1
ATOM 1421 C CA . PHE A 1 182 ? -7.760 3.664 8.590 1.00 96.69 182 PHE A CA 1
ATOM 1422 C C . PHE A 1 182 ? -8.835 3.068 7.680 1.00 96.69 182 PHE A C 1
ATOM 1424 O O . PHE A 1 182 ? -10.017 3.363 7.856 1.00 96.69 182 PHE A O 1
ATOM 1431 N N . LEU A 1 183 ? -8.472 2.190 6.747 1.00 97.25 183 LEU A N 1
ATOM 1432 C CA . LEU A 1 183 ? -9.456 1.466 5.948 1.00 97.25 183 LEU A CA 1
ATOM 1433 C C . LEU A 1 183 ? -10.358 0.564 6.803 1.00 97.25 183 LEU A C 1
ATOM 1435 O O . LEU A 1 183 ? -11.510 0.370 6.434 1.00 97.25 183 LEU A O 1
ATOM 1439 N N . MET A 1 184 ? -9.904 0.068 7.962 1.00 96.19 184 MET A N 1
ATOM 1440 C CA . MET A 1 184 ? -10.734 -0.786 8.823 1.00 96.19 184 MET A CA 1
ATOM 1441 C C . MET A 1 184 ? -12.042 -0.105 9.274 1.00 96.19 184 MET A C 1
ATOM 1443 O O . MET A 1 184 ? -13.111 -0.638 8.971 1.00 96.19 184 MET A O 1
ATOM 1447 N N . PRO A 1 185 ? -12.023 1.062 9.953 1.00 95.88 185 PRO A N 1
ATOM 1448 C CA . PRO A 1 185 ? -13.263 1.750 10.307 1.00 95.88 185 PRO A CA 1
ATOM 1449 C C . PRO A 1 185 ? -14.083 2.158 9.075 1.00 95.88 185 PRO A C 1
ATOM 1451 O O . PRO A 1 185 ? -15.306 2.069 9.114 1.00 95.88 185 PRO A O 1
ATOM 1454 N N . ILE A 1 186 ? -13.444 2.530 7.959 1.00 96.50 186 ILE A N 1
ATOM 1455 C CA . ILE A 1 186 ? -14.149 2.877 6.711 1.00 96.50 186 ILE A CA 1
ATOM 1456 C C . ILE A 1 186 ? -14.932 1.680 6.161 1.00 96.50 186 ILE A C 1
ATOM 1458 O O . ILE A 1 186 ? -16.072 1.839 5.735 1.00 96.50 186 ILE A O 1
ATOM 1462 N N . ILE A 1 187 ? -14.359 0.477 6.198 1.00 96.50 187 ILE A N 1
ATOM 1463 C CA . ILE A 1 187 ? -15.039 -0.750 5.767 1.00 96.50 187 ILE A CA 1
ATOM 1464 C C . ILE A 1 187 ? -16.225 -1.055 6.676 1.00 96.50 187 ILE A C 1
ATOM 1466 O O . ILE A 1 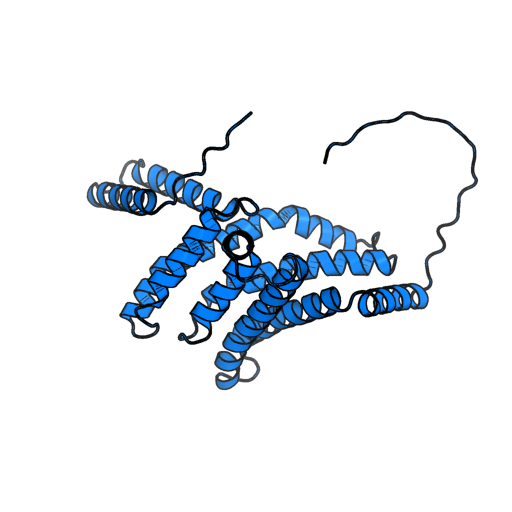187 ? -17.285 -1.412 6.171 1.00 96.50 187 ILE A O 1
ATOM 1470 N N . ILE A 1 188 ? -16.084 -0.873 7.994 1.00 96.06 188 ILE A N 1
ATOM 1471 C CA . ILE A 1 188 ? -17.199 -1.047 8.936 1.00 96.06 188 ILE A CA 1
ATOM 1472 C C . ILE A 1 188 ? -18.353 -0.105 8.564 1.00 96.06 188 ILE A C 1
ATOM 1474 O O . ILE A 1 188 ? -19.485 -0.561 8.421 1.00 96.06 188 ILE A O 1
ATOM 1478 N N . PHE A 1 189 ? -18.076 1.179 8.319 1.00 96.19 189 PHE A N 1
ATOM 1479 C CA . PHE A 1 189 ? -19.104 2.124 7.867 1.00 96.19 189 PHE A CA 1
ATOM 1480 C C . PHE A 1 189 ? -19.670 1.782 6.483 1.00 96.19 189 PHE A C 1
ATOM 1482 O O . PHE A 1 189 ? -20.868 1.926 6.264 1.00 96.19 189 PHE A O 1
ATOM 1489 N N . SER A 1 190 ? -18.843 1.281 5.564 1.00 94.50 190 SER A N 1
ATOM 1490 C CA . SER A 1 190 ? -19.274 0.847 4.229 1.00 94.50 190 SER A CA 1
ATOM 1491 C C . SER A 1 190 ? -20.256 -0.328 4.293 1.00 94.50 190 SER A C 1
ATOM 1493 O O . SER A 1 190 ? -21.246 -0.351 3.564 1.00 94.50 190 SER A O 1
ATOM 1495 N N . VAL A 1 191 ? -20.037 -1.275 5.210 1.00 95.75 191 VAL A N 1
ATOM 1496 C CA . VAL A 1 191 ? -20.978 -2.370 5.483 1.00 95.75 191 VAL A CA 1
ATOM 1497 C C . VAL A 1 191 ? -22.294 -1.838 6.052 1.00 95.75 191 VAL A C 1
ATOM 1499 O O . VAL A 1 191 ? -23.356 -2.232 5.579 1.00 95.75 191 VAL A O 1
ATOM 1502 N N . LEU A 1 192 ? -22.243 -0.910 7.016 1.00 95.38 192 LEU A N 1
ATOM 1503 C CA . LEU A 1 192 ? -23.449 -0.284 7.582 1.00 95.38 192 LEU A CA 1
ATOM 1504 C C . LEU A 1 192 ? -24.246 0.511 6.536 1.00 95.38 192 LEU A C 1
ATOM 1506 O O . LEU A 1 192 ? -25.468 0.569 6.610 1.00 95.38 192 LEU A O 1
ATOM 1510 N N . ALA A 1 193 ? -23.562 1.082 5.544 1.00 94.75 193 ALA A N 1
ATOM 1511 C CA . ALA A 1 193 ? -24.171 1.768 4.407 1.00 94.75 193 ALA A CA 1
ATOM 1512 C C . ALA A 1 193 ? -24.673 0.817 3.298 1.00 94.75 193 ALA A C 1
ATOM 1514 O O . ALA A 1 193 ? -25.164 1.289 2.276 1.00 94.75 193 ALA A O 1
ATOM 1515 N N . GLY A 1 194 ? -24.523 -0.506 3.449 1.00 92.50 194 GLY A N 1
ATOM 1516 C CA . GLY A 1 194 ? -24.926 -1.492 2.438 1.00 92.50 194 GLY A CA 1
ATOM 1517 C C . GLY A 1 194 ? -24.036 -1.533 1.188 1.00 92.50 194 GLY A C 1
ATOM 1518 O O . GLY A 1 194 ? -24.422 -2.111 0.177 1.00 92.50 194 GLY A O 1
ATOM 1519 N N . MET A 1 195 ? -22.844 -0.930 1.240 1.00 90.94 195 MET A N 1
ATOM 1520 C CA . MET A 1 195 ? -21.914 -0.813 0.106 1.00 90.94 195 MET A CA 1
ATOM 1521 C C . MET A 1 195 ? -20.860 -1.932 0.049 1.00 90.94 195 MET A C 1
ATOM 1523 O O . MET A 1 195 ? -20.137 -2.061 -0.941 1.00 90.94 195 MET A O 1
ATOM 1527 N N . SER A 1 196 ? -20.734 -2.726 1.114 1.00 92.00 196 SER A N 1
ATOM 1528 C CA . SER A 1 196 ? -19.798 -3.853 1.213 1.00 92.00 196 SER A CA 1
ATOM 1529 C C . SER A 1 196 ? -20.454 -5.057 1.878 1.00 92.00 196 SER A C 1
ATOM 1531 O O . SER A 1 196 ? -21.351 -4.913 2.706 1.00 92.00 196 SER A O 1
ATOM 1533 N N . SER A 1 197 ? -19.964 -6.259 1.568 1.00 92.25 197 SER A N 1
ATOM 1534 C CA . SER A 1 197 ? -20.445 -7.482 2.225 1.00 92.25 197 SER A CA 1
ATOM 1535 C C . SER A 1 197 ? -20.046 -7.543 3.708 1.00 92.25 197 SER A C 1
ATOM 1537 O O . SER A 1 197 ? -18.952 -7.103 4.075 1.00 92.25 197 SER A O 1
ATOM 1539 N N . LEU A 1 198 ? -20.875 -8.185 4.546 1.00 93.31 198 LEU A N 1
ATOM 1540 C CA . LEU A 1 198 ? -20.603 -8.411 5.980 1.00 93.31 198 LEU A CA 1
ATOM 1541 C C . LEU A 1 198 ? -19.288 -9.165 6.240 1.00 93.31 198 LEU A C 1
ATOM 1543 O O . LEU A 1 198 ? -18.698 -9.035 7.308 1.00 93.31 198 LEU A O 1
ATOM 1547 N N . VAL A 1 199 ? -18.813 -9.938 5.262 1.00 93.94 199 VAL A N 1
ATOM 1548 C CA . VAL A 1 199 ? -17.579 -10.730 5.352 1.00 93.94 199 VAL A CA 1
ATOM 1549 C C . VAL A 1 199 ? -16.322 -9.858 5.175 1.00 93.94 199 VAL A C 1
ATOM 1551 O O . VAL A 1 199 ? -15.273 -10.161 5.748 1.00 93.94 199 VAL A O 1
ATOM 1554 N N . THR A 1 200 ? -16.424 -8.744 4.441 1.00 94.56 200 THR A N 1
ATOM 1555 C CA . THR A 1 200 ? -15.314 -7.824 4.119 1.00 94.56 200 THR A CA 1
ATOM 1556 C C . THR A 1 200 ? -14.458 -7.422 5.332 1.00 94.56 200 THR A C 1
ATOM 1558 O O . THR A 1 200 ? -13.243 -7.624 5.268 1.00 94.56 200 THR A O 1
ATOM 1561 N N . PRO A 1 201 ? -15.010 -6.907 6.454 1.00 95.06 201 PRO A N 1
ATOM 1562 C CA . PRO A 1 201 ? -14.203 -6.498 7.610 1.00 95.06 201 PRO A CA 1
ATOM 1563 C C . PRO A 1 201 ? -13.425 -7.657 8.248 1.00 95.06 201 PRO A C 1
ATOM 1565 O O . PRO A 1 201 ? -12.302 -7.455 8.708 1.00 95.06 201 PRO A O 1
ATOM 1568 N N . PHE A 1 202 ? -13.959 -8.882 8.231 1.00 94.62 202 PHE A N 1
ATOM 1569 C CA . PHE A 1 202 ? -13.273 -10.051 8.792 1.00 94.62 202 PHE A CA 1
ATOM 1570 C C . PHE A 1 202 ? -12.063 -10.461 7.951 1.00 94.62 202 PHE A C 1
ATOM 1572 O O . PHE A 1 202 ? -10.985 -10.718 8.493 1.00 94.62 202 PHE A O 1
ATOM 1579 N N . ILE A 1 203 ? -12.210 -10.488 6.623 1.00 94.88 203 ILE A N 1
ATOM 1580 C CA . ILE A 1 203 ? -11.088 -10.794 5.724 1.00 94.88 203 ILE A CA 1
ATOM 1581 C C . ILE A 1 203 ? -10.069 -9.646 5.754 1.00 94.88 203 ILE A C 1
ATOM 1583 O O . ILE A 1 203 ? -8.864 -9.891 5.816 1.00 94.88 203 ILE A O 1
ATOM 1587 N N . TYR A 1 204 ? -10.530 -8.394 5.803 1.00 96.69 204 TYR A N 1
ATOM 1588 C CA . TYR A 1 204 ? -9.645 -7.238 5.913 1.00 96.69 204 TYR A CA 1
ATOM 1589 C C . TYR A 1 204 ? -8.867 -7.211 7.237 1.00 96.69 204 TYR A C 1
ATOM 1591 O O . TYR A 1 204 ? -7.686 -6.862 7.263 1.00 96.69 204 TYR A O 1
ATOM 1599 N N . TYR A 1 205 ? -9.473 -7.667 8.337 1.00 95.19 205 TYR A N 1
ATOM 1600 C CA . TYR A 1 205 ? -8.766 -7.861 9.602 1.00 95.19 205 TYR A CA 1
ATOM 1601 C C . TYR A 1 205 ? -7.632 -8.878 9.466 1.00 95.19 205 TYR A C 1
ATOM 1603 O O . TYR A 1 205 ? -6.528 -8.629 9.951 1.00 95.19 205 TYR A O 1
ATOM 1611 N N . ARG A 1 206 ? -7.856 -9.991 8.751 1.00 93.31 206 ARG A N 1
ATOM 1612 C CA . ARG A 1 206 ? -6.787 -10.956 8.450 1.00 93.31 206 ARG A CA 1
ATOM 1613 C C . ARG A 1 206 ? -5.673 -10.324 7.624 1.00 93.31 206 ARG A C 1
ATOM 1615 O O . ARG A 1 206 ? -4.513 -10.517 7.973 1.00 93.31 206 ARG A O 1
ATOM 1622 N N . PHE A 1 207 ? -6.011 -9.518 6.617 1.00 95.00 207 PHE A N 1
ATOM 1623 C CA . PHE A 1 207 ? -5.025 -8.745 5.862 1.00 95.00 207 PHE A CA 1
ATOM 1624 C C . PHE A 1 207 ? -4.174 -7.860 6.789 1.00 95.00 207 PHE A C 1
ATOM 1626 O O . PHE A 1 207 ? -2.957 -8.035 6.826 1.00 95.00 207 PHE A O 1
ATOM 1633 N N . ILE A 1 208 ? -4.777 -6.980 7.601 1.00 94.94 208 ILE A N 1
ATOM 1634 C CA . ILE A 1 208 ? -4.016 -6.091 8.503 1.00 94.94 208 ILE A CA 1
ATOM 1635 C C . ILE A 1 208 ? -3.192 -6.890 9.516 1.00 94.94 208 ILE A C 1
ATOM 1637 O O . ILE A 1 208 ? -2.046 -6.540 9.789 1.00 94.94 208 ILE A O 1
ATOM 1641 N N . SER A 1 209 ? -3.749 -7.967 10.068 1.00 92.81 209 SER A N 1
ATOM 1642 C CA . SER A 1 209 ? -3.054 -8.852 11.006 1.00 92.81 209 SER A CA 1
ATOM 1643 C C . SER A 1 209 ? -1.778 -9.431 10.382 1.00 92.81 209 SER A C 1
ATOM 1645 O O . SER A 1 209 ? -0.703 -9.366 10.983 1.00 92.81 209 SER A O 1
ATOM 1647 N N . SER A 1 210 ? -1.855 -9.901 9.134 1.00 90.75 210 SER A N 1
ATOM 1648 C CA . SER A 1 210 ? -0.690 -10.373 8.383 1.00 90.75 210 SER A CA 1
ATOM 1649 C C . SER A 1 210 ? 0.311 -9.254 8.078 1.00 90.75 210 SER A C 1
ATOM 1651 O O . SER A 1 210 ? 1.516 -9.466 8.216 1.00 90.75 210 SER A O 1
ATOM 1653 N N . ARG A 1 211 ? -0.159 -8.045 7.738 1.00 92.81 211 ARG A N 1
ATOM 1654 C CA . ARG A 1 211 ? 0.704 -6.865 7.539 1.00 92.81 211 ARG A CA 1
ATOM 1655 C C . ARG A 1 211 ? 1.442 -6.476 8.820 1.00 92.81 211 ARG A C 1
ATOM 1657 O O . ARG A 1 211 ? 2.639 -6.214 8.780 1.00 92.81 211 ARG A O 1
ATOM 1664 N N . TYR A 1 212 ? 0.760 -6.511 9.963 1.00 91.69 212 TYR A N 1
ATOM 1665 C CA . TYR A 1 212 ? 1.342 -6.255 11.281 1.00 91.69 212 TYR A CA 1
ATOM 1666 C C . TYR A 1 212 ? 2.423 -7.283 11.654 1.00 91.69 212 TYR A C 1
ATOM 1668 O O . TYR A 1 212 ? 3.462 -6.929 12.219 1.00 91.69 212 TYR A O 1
ATOM 1676 N N . ALA A 1 213 ? 2.182 -8.555 11.325 1.00 87.88 213 ALA A N 1
ATOM 1677 C CA . ALA A 1 213 ? 3.100 -9.662 11.581 1.00 87.88 213 ALA A CA 1
ATOM 1678 C C . ALA A 1 213 ? 4.257 -9.757 10.565 1.00 87.88 213 ALA A C 1
ATOM 1680 O O . ALA A 1 213 ? 5.221 -10.487 10.810 1.00 87.88 213 ALA A O 1
ATOM 1681 N N . SER A 1 214 ? 4.195 -9.033 9.439 1.00 84.69 214 SER A N 1
ATOM 1682 C CA . SER A 1 214 ? 5.239 -9.072 8.411 1.00 84.69 214 SER A CA 1
ATOM 1683 C C . SER A 1 214 ? 6.589 -8.637 8.990 1.00 84.69 214 SER A C 1
ATOM 1685 O O . SER A 1 214 ? 6.739 -7.572 9.593 1.00 84.69 214 SER A O 1
ATOM 1687 N N . ARG A 1 215 ? 7.610 -9.481 8.800 1.00 77.31 215 ARG A N 1
ATOM 1688 C CA . ARG A 1 215 ? 8.993 -9.178 9.212 1.00 77.31 215 ARG A CA 1
ATOM 1689 C C . ARG A 1 215 ? 9.705 -8.271 8.213 1.00 77.31 215 ARG A C 1
ATOM 1691 O O . ARG A 1 215 ? 10.600 -7.531 8.601 1.00 77.31 215 ARG A O 1
ATOM 1698 N N . ARG A 1 216 ? 9.311 -8.327 6.937 1.00 79.00 216 ARG A N 1
ATOM 1699 C CA . ARG A 1 216 ? 9.940 -7.548 5.860 1.00 79.00 216 ARG A CA 1
ATOM 1700 C C . ARG A 1 216 ? 9.477 -6.097 5.840 1.00 79.00 216 ARG A C 1
ATOM 1702 O O . ARG A 1 216 ? 10.235 -5.231 5.416 1.00 79.00 216 ARG A O 1
ATOM 1709 N N . ASN A 1 217 ? 8.256 -5.835 6.302 1.00 84.44 217 ASN A N 1
ATOM 1710 C CA . ASN A 1 217 ? 7.680 -4.501 6.335 1.00 84.44 217 ASN A CA 1
ATOM 1711 C C . ASN A 1 217 ? 7.258 -4.122 7.769 1.00 84.44 217 ASN A C 1
ATOM 1713 O O . ASN A 1 217 ? 6.180 -4.514 8.213 1.00 84.44 217 ASN A O 1
ATOM 1717 N N . PRO A 1 218 ? 8.075 -3.340 8.498 1.00 91.06 218 PRO A N 1
ATOM 1718 C CA . PRO A 1 218 ? 7.776 -2.963 9.877 1.00 91.06 218 PRO A CA 1
ATOM 1719 C C . PRO A 1 218 ? 6.787 -1.791 9.999 1.00 91.06 218 PRO A C 1
ATOM 1721 O O . PRO A 1 218 ? 6.365 -1.475 11.114 1.00 91.06 218 PRO A O 1
ATOM 1724 N N . TYR A 1 219 ? 6.420 -1.127 8.896 1.00 94.56 219 TYR A N 1
ATOM 1725 C CA . TYR A 1 219 ? 5.729 0.164 8.934 1.00 94.56 219 TYR A CA 1
ATOM 1726 C C . TYR A 1 219 ? 4.309 0.069 9.497 1.00 94.56 219 TYR A C 1
ATOM 1728 O O . TYR A 1 219 ? 3.910 0.951 10.250 1.00 94.56 219 TYR A O 1
ATOM 1736 N N . THR A 1 220 ? 3.568 -1.013 9.239 1.00 94.25 220 THR A N 1
ATOM 1737 C CA . THR A 1 220 ? 2.238 -1.227 9.842 1.00 94.25 220 THR A CA 1
ATOM 1738 C C . THR A 1 220 ? 2.332 -1.274 11.368 1.00 94.25 220 THR A C 1
ATOM 1740 O O . THR A 1 220 ? 1.623 -0.540 12.057 1.00 94.25 220 THR A O 1
ATOM 1743 N N . ARG A 1 221 ? 3.273 -2.055 11.917 1.00 93.69 221 ARG A N 1
ATOM 1744 C CA . ARG A 1 221 ? 3.519 -2.115 13.368 1.00 93.69 221 ARG A CA 1
ATOM 1745 C C . ARG A 1 221 ? 3.979 -0.766 13.926 1.00 93.69 221 ARG A C 1
ATOM 1747 O O . ARG A 1 221 ? 3.498 -0.352 14.979 1.00 93.69 221 ARG A O 1
ATOM 1754 N N . GLN A 1 222 ? 4.865 -0.069 13.212 1.00 94.44 222 GLN A N 1
ATOM 1755 C CA . GLN A 1 222 ? 5.334 1.264 13.594 1.00 94.44 222 GLN A CA 1
ATOM 1756 C C . GLN A 1 222 ? 4.183 2.280 13.646 1.00 94.44 222 GLN A C 1
ATOM 1758 O O . GLN A 1 222 ? 4.090 3.045 14.600 1.00 94.44 222 GLN A O 1
ATOM 1763 N N . MET A 1 223 ? 3.280 2.279 12.662 1.00 96.00 223 MET A N 1
ATOM 1764 C CA . MET A 1 223 ? 2.153 3.213 12.623 1.00 96.00 223 MET A CA 1
ATOM 1765 C C . MET A 1 223 ? 1.125 2.923 13.714 1.00 96.00 223 MET A C 1
ATOM 1767 O O . MET A 1 223 ? 0.667 3.863 14.354 1.00 96.00 223 MET A O 1
ATOM 1771 N N . PHE A 1 224 ? 0.823 1.655 14.014 1.00 95.06 224 PHE A N 1
ATOM 1772 C CA . PHE A 1 224 ? -0.001 1.321 15.183 1.00 95.06 224 PHE A CA 1
ATOM 1773 C C . PHE A 1 224 ? 0.614 1.832 16.491 1.00 95.06 224 PHE A C 1
ATOM 1775 O O . PHE A 1 224 ? -0.096 2.383 17.333 1.00 95.06 224 PHE A O 1
ATOM 1782 N N . HIS A 1 225 ? 1.931 1.683 16.656 1.00 94.38 225 HIS A N 1
ATOM 1783 C CA . HIS A 1 225 ? 2.640 2.206 17.822 1.00 94.38 225 HIS A CA 1
ATOM 1784 C C . HIS A 1 225 ? 2.561 3.739 17.899 1.00 94.38 225 HIS A C 1
ATOM 1786 O O . HIS A 1 225 ? 2.156 4.278 18.927 1.00 94.38 225 HIS A O 1
ATOM 1792 N N . ASN A 1 226 ? 2.856 4.438 16.799 1.00 94.88 226 ASN A N 1
ATOM 1793 C CA . ASN A 1 226 ? 2.796 5.899 16.736 1.00 94.88 226 ASN A CA 1
ATOM 1794 C C . ASN A 1 226 ? 1.377 6.430 16.987 1.00 94.88 226 ASN A C 1
ATOM 1796 O O . ASN A 1 226 ? 1.203 7.381 17.744 1.00 94.88 226 ASN A O 1
ATOM 1800 N N . LEU A 1 227 ? 0.351 5.801 16.405 1.00 95.25 227 LEU A N 1
ATOM 1801 C CA . LEU A 1 227 ? -1.052 6.153 16.641 1.00 95.25 227 LEU A CA 1
ATOM 1802 C C . LEU A 1 227 ? -1.431 5.997 18.113 1.00 95.25 227 LEU A C 1
ATOM 1804 O O . LEU A 1 227 ? -2.084 6.879 18.668 1.00 95.25 227 LEU A O 1
ATOM 1808 N N . ARG A 1 228 ? -0.986 4.916 18.764 1.00 94.25 228 ARG A N 1
ATOM 1809 C CA . ARG A 1 228 ? -1.199 4.714 20.201 1.00 94.25 228 ARG A CA 1
ATOM 1810 C C . ARG A 1 228 ? -0.546 5.825 21.023 1.00 94.25 228 ARG A C 1
ATOM 1812 O O . ARG A 1 228 ? -1.224 6.400 21.869 1.00 94.25 228 ARG A O 1
ATOM 1819 N N . LEU A 1 229 ? 0.727 6.141 20.775 1.00 94.88 229 LEU A N 1
ATOM 1820 C CA . LEU A 1 229 ? 1.434 7.204 21.501 1.00 94.88 229 LEU A CA 1
ATOM 1821 C C . LEU A 1 229 ? 0.768 8.570 21.299 1.00 94.88 229 LEU A C 1
ATOM 1823 O O . LEU A 1 229 ? 0.547 9.295 22.267 1.00 94.88 229 LEU A O 1
ATOM 1827 N N . ASN A 1 230 ? 0.376 8.895 20.066 1.00 94.44 230 ASN A N 1
ATOM 1828 C CA . ASN A 1 230 ? -0.305 10.149 19.747 1.00 94.44 230 ASN A CA 1
ATOM 1829 C C . ASN A 1 230 ? -1.683 10.242 20.417 1.00 94.44 230 ASN A C 1
ATOM 1831 O O . ASN A 1 230 ? -2.035 11.290 20.960 1.00 94.44 230 ASN A O 1
ATOM 1835 N N . ALA A 1 231 ? -2.452 9.149 20.427 1.00 93.44 231 ALA A N 1
ATOM 1836 C CA . ALA A 1 231 ? -3.743 9.089 21.107 1.00 93.44 231 ALA A CA 1
ATOM 1837 C C . ALA A 1 231 ? -3.595 9.258 22.628 1.00 93.44 231 ALA A C 1
ATOM 1839 O O . ALA A 1 231 ? -4.363 9.994 23.247 1.00 93.44 231 ALA A O 1
ATOM 1840 N N . GLN A 1 232 ? -2.576 8.637 23.228 1.00 93.50 232 GLN A N 1
ATOM 1841 C CA . GLN A 1 232 ? -2.253 8.818 24.644 1.00 93.50 232 GLN A CA 1
ATOM 1842 C C . GLN A 1 232 ? -1.859 10.269 24.943 1.00 93.50 232 GLN A C 1
ATOM 1844 O O . GLN A 1 232 ? -2.440 10.890 25.831 1.00 93.50 232 GLN A O 1
ATOM 1849 N N . ALA A 1 233 ? -0.936 10.841 24.165 1.00 93.06 233 ALA A N 1
ATOM 1850 C CA . ALA A 1 233 ? -0.493 12.225 24.324 1.00 93.06 233 ALA A CA 1
ATOM 1851 C C . ALA A 1 233 ? -1.650 13.229 24.210 1.00 93.06 233 ALA A C 1
ATOM 1853 O O . ALA A 1 233 ? -1.687 14.208 24.953 1.00 93.06 233 ALA A O 1
ATOM 1854 N N . LEU A 1 234 ? -2.620 12.979 23.321 1.00 90.81 234 LEU A N 1
ATOM 1855 C CA . LEU A 1 234 ? -3.818 13.809 23.192 1.00 90.81 234 LEU A CA 1
ATOM 1856 C C . LEU A 1 234 ? -4.652 13.795 24.478 1.00 90.81 234 LEU A C 1
ATOM 1858 O O . LEU A 1 234 ? -5.052 14.851 24.956 1.00 90.81 234 LEU A O 1
ATOM 1862 N N . VAL A 1 235 ? -4.874 12.615 25.054 1.00 93.56 235 VAL A N 1
ATOM 1863 C CA . VAL A 1 235 ? -5.697 12.412 26.255 1.00 93.56 235 VAL A CA 1
ATOM 1864 C C . VAL A 1 235 ? -5.061 12.999 27.522 1.00 93.56 235 VAL A C 1
ATOM 1866 O O . VAL A 1 235 ? -5.788 13.444 28.415 1.00 93.56 235 VAL A O 1
ATOM 1869 N N . TYR A 1 236 ? -3.727 13.051 27.588 1.00 90.00 236 TYR A N 1
ATOM 1870 C CA . TYR A 1 236 ? -2.986 13.644 28.708 1.00 90.00 236 TYR A CA 1
ATOM 1871 C C . TYR A 1 236 ? -3.004 15.179 28.739 1.00 90.00 236 TYR A C 1
ATOM 1873 O O . TYR A 1 236 ? -2.624 15.763 29.753 1.00 90.00 236 TYR A O 1
ATOM 1881 N N . LYS A 1 237 ? -3.467 15.857 27.680 1.00 92.00 237 LYS A N 1
ATOM 1882 C CA . LYS A 1 237 ? -3.540 17.324 27.673 1.00 92.00 237 LYS A CA 1
ATOM 1883 C C . LYS A 1 237 ? -4.530 17.853 28.730 1.00 92.00 237 LYS A C 1
ATOM 1885 O O . LYS A 1 237 ? -5.594 17.248 28.948 1.00 92.00 237 LYS A O 1
ATOM 1890 N N . PRO A 1 238 ? -4.217 18.991 29.379 1.00 88.44 238 PRO A N 1
ATOM 1891 C CA . PRO A 1 238 ? -5.179 19.685 30.228 1.00 88.44 238 PRO A CA 1
ATOM 1892 C C . PRO A 1 238 ? -6.355 20.174 29.365 1.00 88.44 238 PRO A C 1
ATOM 1894 O O . PRO A 1 238 ? -6.155 20.625 28.241 1.00 88.44 238 PRO A O 1
ATOM 1897 N N . GLY A 1 239 ? -7.586 20.040 29.864 1.00 89.88 239 GLY A N 1
ATOM 1898 C CA . GLY A 1 239 ? -8.804 20.470 29.158 1.00 89.88 239 GLY A CA 1
ATOM 1899 C C . GLY A 1 239 ? -9.538 19.393 28.347 1.00 89.88 239 GLY A C 1
ATOM 1900 O O . GLY A 1 239 ? -10.615 19.666 27.827 1.00 89.88 239 GLY A O 1
ATOM 1901 N N . VAL A 1 240 ? -9.024 18.160 28.262 1.00 91.75 240 VAL A N 1
ATOM 1902 C CA . VAL A 1 240 ? -9.751 17.053 27.608 1.00 91.75 240 VAL A CA 1
ATOM 1903 C C . VAL A 1 240 ? -10.842 16.493 28.538 1.00 91.75 240 VAL A C 1
ATOM 1905 O O . VAL A 1 240 ? -10.508 16.066 29.648 1.00 91.75 240 VAL A O 1
ATOM 1908 N N . PRO A 1 241 ? -12.124 16.430 28.111 1.00 94.38 241 PRO A N 1
ATOM 1909 C CA . PRO A 1 241 ? -13.211 15.886 28.924 1.00 94.38 241 PRO A CA 1
ATOM 1910 C C . PRO A 1 241 ? -12.987 14.423 29.318 1.00 94.38 241 PRO A C 1
ATOM 1912 O O . PRO A 1 241 ? -12.518 13.614 28.512 1.00 94.38 241 PRO A O 1
ATOM 1915 N N . GLN A 1 242 ? -13.398 14.049 30.533 1.00 91.88 242 GLN A N 1
ATOM 1916 C CA . GLN A 1 242 ? -13.150 12.709 31.076 1.00 91.88 242 GLN A CA 1
ATOM 1917 C C . GLN A 1 242 ? -13.738 11.589 30.205 1.00 91.88 242 GLN A C 1
ATOM 1919 O O . GLN A 1 242 ? -13.093 10.557 30.023 1.00 91.88 242 GLN A O 1
ATOM 1924 N N . PHE A 1 243 ? -14.910 11.805 29.595 1.00 93.88 243 PHE A N 1
ATOM 1925 C CA . PHE A 1 243 ? -15.523 10.807 28.712 1.00 93.88 243 PHE A CA 1
ATOM 1926 C C . PHE A 1 243 ? -14.637 10.486 27.493 1.00 93.88 243 PHE A C 1
ATOM 1928 O O . PHE A 1 243 ? -14.536 9.322 27.098 1.00 93.88 243 PHE A O 1
ATOM 1935 N N . VAL A 1 244 ? -13.954 11.491 26.922 1.00 92.38 244 VAL A N 1
ATOM 1936 C CA . VAL A 1 244 ? -13.031 11.312 25.789 1.00 92.38 244 VAL A CA 1
ATOM 1937 C C . VAL A 1 244 ? -11.847 10.471 26.237 1.00 92.38 244 VAL A C 1
ATOM 1939 O O . VAL A 1 244 ? -11.490 9.506 25.564 1.00 92.38 244 VAL A O 1
ATOM 1942 N N . ARG A 1 245 ? -11.287 10.780 27.415 1.00 93.19 245 ARG A N 1
ATOM 1943 C CA . ARG A 1 245 ? -10.171 10.021 27.991 1.00 93.19 245 ARG A CA 1
ATOM 1944 C C . ARG A 1 245 ? -10.523 8.543 28.136 1.00 93.19 245 ARG A C 1
ATOM 1946 O O . ARG A 1 245 ? -9.803 7.683 27.635 1.00 93.19 245 ARG A O 1
ATOM 1953 N N . THR A 1 246 ? -11.658 8.249 28.770 1.00 93.25 246 THR A N 1
ATOM 1954 C CA . THR A 1 246 ? -12.129 6.875 28.979 1.00 93.25 246 THR A CA 1
ATOM 1955 C C . THR A 1 246 ? -12.379 6.154 27.657 1.00 93.25 246 THR A C 1
ATOM 1957 O O . THR A 1 246 ? -11.980 5.001 27.505 1.00 93.25 246 THR A O 1
ATOM 1960 N N . THR A 1 247 ? -12.999 6.827 26.686 1.00 93.31 247 THR A N 1
ATOM 1961 C CA . THR A 1 247 ? -13.299 6.241 25.372 1.00 93.31 247 THR A CA 1
ATOM 1962 C C . THR A 1 247 ? -12.020 5.881 24.620 1.00 93.31 247 THR A C 1
ATOM 1964 O O . THR A 1 247 ? -11.880 4.751 24.155 1.00 93.31 247 THR A O 1
ATOM 1967 N N . VAL A 1 248 ? -11.052 6.799 24.560 1.00 92.25 248 VAL A N 1
ATOM 1968 C CA . VAL A 1 248 ? -9.775 6.566 23.874 1.00 92.25 248 VAL A CA 1
ATOM 1969 C C . VAL A 1 248 ? -8.978 5.447 24.547 1.00 92.25 248 VAL A C 1
ATOM 1971 O O . VAL A 1 248 ? -8.470 4.572 23.849 1.00 92.25 248 VAL A O 1
ATOM 1974 N N . PHE A 1 249 ? -8.903 5.404 25.883 1.00 93.12 249 PHE A N 1
ATOM 1975 C CA . PHE A 1 249 ? -8.209 4.309 26.572 1.00 93.12 249 PHE A CA 1
ATOM 1976 C C . PHE A 1 249 ? -8.856 2.946 26.309 1.00 93.12 249 PHE A C 1
ATOM 1978 O O . PHE A 1 249 ? -8.139 1.990 26.016 1.00 93.12 249 PHE A O 1
ATOM 1985 N N . ARG A 1 250 ? -10.194 2.863 26.316 1.00 93.38 250 ARG A N 1
ATOM 1986 C CA . ARG A 1 250 ? -10.915 1.631 25.954 1.00 93.38 250 ARG A CA 1
ATOM 1987 C C . ARG A 1 250 ? -10.644 1.207 24.512 1.00 93.38 250 ARG A C 1
ATOM 1989 O O . ARG A 1 250 ? -10.445 0.024 24.258 1.00 93.38 250 ARG A O 1
ATOM 1996 N N . MET A 1 251 ? -10.592 2.154 23.573 1.00 91.00 251 MET A N 1
ATOM 1997 C CA . MET A 1 251 ? -10.236 1.863 22.179 1.00 91.00 251 MET A CA 1
ATOM 1998 C C . MET A 1 251 ? -8.800 1.348 22.052 1.00 91.00 251 MET A C 1
ATOM 2000 O O . MET A 1 251 ? -8.571 0.360 21.358 1.00 91.00 251 MET A O 1
ATOM 2004 N N . ILE A 1 252 ? -7.839 1.975 22.739 1.00 91.50 252 ILE A N 1
ATOM 2005 C CA . ILE A 1 252 ? -6.440 1.522 22.750 1.00 91.50 252 ILE A CA 1
ATOM 2006 C C . ILE A 1 252 ? -6.350 0.098 23.293 1.00 91.50 252 ILE A C 1
ATOM 2008 O O . ILE A 1 252 ? -5.670 -0.737 22.698 1.00 91.50 252 ILE A O 1
ATOM 2012 N N . GLU A 1 253 ? -7.024 -0.187 24.405 1.00 91.38 253 GLU A N 1
ATOM 2013 C CA . GLU A 1 253 ? -7.034 -1.515 25.010 1.00 91.38 253 GLU A CA 1
ATOM 2014 C C . GLU A 1 253 ? -7.660 -2.551 24.070 1.00 91.38 253 GLU A C 1
ATOM 2016 O O . GLU A 1 253 ? -7.062 -3.597 23.823 1.00 91.38 253 GLU A O 1
ATOM 2021 N N . PHE A 1 254 ? -8.813 -2.235 23.478 1.00 90.94 254 PHE A N 1
ATOM 2022 C CA . PHE A 1 254 ? -9.485 -3.097 22.510 1.00 90.94 254 PHE A CA 1
ATOM 2023 C C . PHE A 1 254 ? -8.590 -3.418 21.306 1.00 90.94 254 PHE A C 1
ATOM 2025 O O . PHE A 1 254 ? -8.368 -4.588 21.002 1.00 90.94 254 PHE A O 1
ATOM 2032 N N . ILE A 1 255 ? -8.007 -2.401 20.661 1.00 89.75 255 ILE A N 1
ATOM 2033 C CA . ILE A 1 255 ? -7.104 -2.589 19.514 1.00 89.75 255 ILE A CA 1
ATOM 2034 C C . ILE A 1 255 ? -5.856 -3.379 19.928 1.00 89.75 255 ILE A C 1
ATOM 2036 O O . ILE A 1 255 ? -5.404 -4.248 19.186 1.00 89.75 255 ILE A O 1
ATOM 2040 N N . SER A 1 256 ? -5.312 -3.123 21.121 1.00 88.38 256 SER A N 1
ATOM 2041 C CA . SER A 1 256 ? -4.129 -3.834 21.623 1.00 88.38 256 SER A CA 1
ATOM 2042 C C . SER A 1 256 ? -4.408 -5.319 21.866 1.00 88.38 256 SER A C 1
ATOM 2044 O O . SER A 1 256 ? -3.534 -6.141 21.610 1.00 88.38 256 SER A O 1
ATOM 2046 N N . ARG A 1 257 ? -5.624 -5.685 22.295 1.00 88.88 257 ARG A N 1
ATOM 2047 C CA . ARG A 1 257 ? -6.052 -7.090 22.436 1.00 88.88 257 ARG A CA 1
ATOM 2048 C C . ARG A 1 257 ? -6.189 -7.808 21.090 1.00 88.88 257 ARG A C 1
ATOM 2050 O O . ARG A 1 257 ? -6.058 -9.025 21.039 1.00 88.88 257 ARG A O 1
ATOM 2057 N N . LEU A 1 258 ? -6.443 -7.069 20.009 1.00 86.94 258 LEU A N 1
ATOM 2058 C CA . LEU A 1 258 ? -6.525 -7.606 18.647 1.00 86.94 258 LEU A CA 1
ATOM 2059 C C . LEU A 1 258 ? -5.155 -7.777 17.976 1.00 86.94 258 LEU A C 1
ATOM 2061 O O . LEU A 1 258 ? -5.091 -8.324 16.869 1.00 86.94 258 LEU A O 1
ATOM 2065 N N . ALA A 1 259 ? -4.075 -7.288 18.592 1.00 84.12 259 ALA A N 1
ATOM 2066 C CA . ALA A 1 259 ? -2.735 -7.410 18.041 1.00 84.12 259 ALA A CA 1
ATOM 2067 C C . ALA A 1 259 ? -2.266 -8.878 18.089 1.00 84.12 259 ALA A C 1
ATOM 2069 O O . ALA A 1 259 ? -2.402 -9.532 19.125 1.00 84.12 259 ALA A O 1
ATOM 2070 N N . PRO A 1 260 ? -1.683 -9.412 17.000 1.00 80.38 260 PRO A N 1
ATOM 2071 C CA . PRO A 1 260 ? -1.051 -10.727 17.026 1.00 80.38 260 PRO A CA 1
ATOM 2072 C C . PRO A 1 260 ? 0.052 -10.784 18.093 1.00 80.38 260 PRO A C 1
ATOM 2074 O O . PRO A 1 260 ? 0.758 -9.784 18.270 1.00 80.38 260 PRO A O 1
ATOM 2077 N N . PRO A 1 261 ? 0.260 -11.932 18.766 1.00 72.06 261 PRO A N 1
ATOM 2078 C CA . PRO A 1 261 ? 1.369 -12.086 19.698 1.00 72.06 261 PRO A CA 1
ATOM 2079 C C . PRO A 1 261 ? 2.677 -11.797 18.960 1.00 72.06 261 PRO A C 1
ATOM 2081 O O . PRO A 1 261 ? 2.966 -12.401 17.922 1.00 72.06 261 PRO A O 1
ATOM 2084 N N . ALA A 1 262 ? 3.452 -10.837 19.468 1.00 57.69 262 ALA A N 1
ATOM 2085 C CA . ALA A 1 262 ? 4.760 -10.531 18.914 1.00 57.69 262 ALA A CA 1
ATOM 2086 C C . ALA A 1 262 ? 5.594 -11.814 18.966 1.00 57.69 262 ALA A C 1
ATOM 2088 O O . ALA A 1 262 ? 5.797 -12.377 20.040 1.00 57.69 262 ALA A O 1
ATOM 2089 N N . SER A 1 263 ? 6.039 -12.310 17.809 1.00 52.28 263 SER A N 1
ATOM 2090 C CA . SER A 1 263 ? 6.986 -13.420 17.784 1.00 52.28 263 SER A CA 1
ATOM 2091 C C . SER A 1 263 ? 8.220 -12.956 18.549 1.00 52.28 263 SER A C 1
ATOM 2093 O O . SER A 1 263 ? 8.895 -12.036 18.086 1.00 52.28 263 SER A O 1
ATOM 2095 N N . ALA A 1 264 ? 8.469 -13.532 19.726 1.00 41.94 264 ALA A N 1
ATOM 2096 C CA . ALA A 1 264 ? 9.667 -13.258 20.497 1.00 41.94 264 ALA A CA 1
ATOM 2097 C C . ALA A 1 264 ? 10.871 -13.474 19.576 1.00 41.94 264 ALA A C 1
ATOM 2099 O O . ALA A 1 264 ? 11.088 -14.569 19.052 1.00 41.94 264 ALA A O 1
ATOM 2100 N N . THR A 1 265 ? 11.609 -12.403 19.305 1.00 41.97 265 THR A N 1
ATOM 2101 C CA . THR A 1 265 ? 12.911 -12.501 18.665 1.00 41.97 265 THR A CA 1
ATOM 2102 C C . THR A 1 265 ? 13.795 -13.236 19.664 1.00 41.97 265 THR A C 1
ATOM 2104 O O . THR A 1 265 ? 14.237 -12.639 20.640 1.00 41.97 265 THR A O 1
ATOM 2107 N N . HIS A 1 266 ? 13.995 -14.541 19.479 1.00 33.81 266 HIS A N 1
ATOM 2108 C CA . HIS A 1 266 ? 15.070 -15.246 20.163 1.00 33.81 266 HIS A CA 1
ATOM 2109 C C . HIS A 1 266 ? 16.378 -14.628 19.665 1.00 33.81 266 HIS A C 1
ATOM 2111 O O . HIS A 1 266 ? 16.820 -14.898 18.552 1.00 33.81 266 HIS A O 1
ATOM 2117 N N . SER A 1 267 ? 16.932 -13.714 20.455 1.00 34.03 267 SER A N 1
ATOM 2118 C CA . SER A 1 267 ? 18.333 -13.329 20.379 1.00 34.03 267 SER A CA 1
ATOM 2119 C C . SER A 1 267 ? 19.140 -14.497 20.935 1.00 34.03 267 SER A C 1
ATOM 2121 O O . SER A 1 267 ? 19.209 -14.677 22.151 1.00 34.03 267 SER A O 1
ATOM 2123 N N . SER A 1 268 ? 19.656 -15.322 20.034 1.00 35.47 268 SER A N 1
ATOM 2124 C CA . SER A 1 268 ? 20.743 -16.270 20.284 1.00 35.47 268 SER A CA 1
ATOM 2125 C C . SER A 1 268 ? 22.006 -15.729 19.645 1.00 35.47 268 SER A C 1
ATOM 2127 O O . SER A 1 268 ? 21.886 -15.329 18.462 1.00 35.47 268 SER A O 1
#

InterPro domains:
  IPR005344 TMEM33/Pom33 family [PF03661] (26-261)
  IPR051645 PER33/POM33 transmembrane regulator [PTHR12703] (12-261)

Radius of gyration: 23.21 Å; chains: 1; bounding box: 75×49×61 Å

Foldseek 3Di:
DDDDDDDDDDDDDDPDPPPQDDLVRLVVQLVVVCVVCVLVVLLLVLLVLLQVLLVCLVVVPPDDVSNLVSLLSNLVSLLSNLVSVCVVPADPDDPDPVSVVVLLLDPSNLSNLLSVLPNPFADDSLSSLLSNLVSVLVNLVVVLVSCVSSVNCPPPVSVVSVVCSVVCVLVSLLVSLLSLVVVLVVVVVCVVVVRHDPCSNVSSLVSLLSQCQHPVRPNNVVNLVVVLVVLQVVLPDPPDDPVSNVVSVVVNVVVVVSHDPHPPPPPD

Sequence (268 aa):
LSVEKQKTMSSSSSPQASNGASNGQGMKLALKHLTDNPSDAILMLTRLSTVLFTVLYLIPIFGSLSQYSCYQKVLVANAATSALRLHQRLPSFQLNRNFIALLLLEDSAHYLLYSIIFLFNAPITLVLLPVSLFAFLHLLSYTIVLLDKIGRRQTPFATRLVQFVETYQASILQMVALTEIFLMPIIIFSVLAGMSSLVTPFIYYRFISSRYASRRNPYTRQMFHNLRLNAQALVYKPGVPQFVRTTVFRMIEFISRLAPPASATHSS

Secondary structure (DSSP, 8-state):
----------------------HHHHHHHHHHHHHH-HHHHHHHHHHHHHHHHHHHHHS-TT-HHHHHHHHHHHHHHHHHHHHHHHHHHS-S---SHHHHHHHHH-HHHHHHHHHHHHHTSPP-GGGHHHHHHHHHHHHHHHHHHHHHHTT-TTSHHHHHHHHHHHHHHHHHHHHHHHHHHHHHHHHHHHHHTTSS-TTHHHHHHHHHHHHHH-SS--HHHHHHHHHHHHHHHHHTSTT--HHHHHHHHHHHHHHHHTSPPP------

pLDDT: mean 85.97, std 18.14, range [28.75, 98.25]

Organism: NCBI:txid1965070